Protein AF-A0A955ZLK9-F1 (afdb_monomer)

Mean predicted aligned error: 8.84 Å

Radius of gyration: 29.8 Å; Cα contacts (8 Å, |Δi|>4): 265; chains: 1; bounding box: 78×105×63 Å

Secondary structure (DSSP, 8-state):
-------PPP---------------------PPPPPP----PPPEEEEE-TT-EEEETTEEEE-PEEEE--TTSTT-EEETTTTEEE-HHHHHHHHHTTPEEEPTTTTSTT--SEEEPTTS-EEETTEEEPTT---EEE-HHHHHHHHHHHHHTTSSPPPPHHHHHHHHHHHHHHHHHHHHHHTT-GGGHHHHHHHHHHHHHHHHHHHHHHHHHHHHTS----GGG------

Nearest PDB structures (foldseek):
  4hwh-assembly1_A  TM=7.919E-01  e=2.558E+00  Arabidopsis thaliana
  8xn1-assembly1_B  TM=7.104E-01  e=4.645E+00  Homo sapiens

pLDDT: mean 88.51, std 14.96, range [42.78, 98.62]

Structure (mmCIF, N/CA/C/O backbone):
data_AF-A0A955ZLK9-F1
#
_entry.id   AF-A0A955ZLK9-F1
#
loop_
_atom_site.group_PDB
_atom_site.id
_atom_site.type_symbol
_atom_site.label_atom_id
_atom_site.label_alt_id
_atom_site.label_comp_id
_atom_site.label_asym_id
_atom_site.label_entity_id
_atom_site.label_seq_id
_atom_site.pdbx_PDB_ins_code
_atom_site.Cartn_x
_atom_site.Cartn_y
_atom_site.Cartn_z
_atom_site.occupancy
_atom_site.B_iso_or_equiv
_atom_site.auth_seq_id
_atom_site.auth_comp_id
_atom_site.auth_asym_id
_atom_site.auth_atom_id
_atom_site.pdbx_PDB_model_num
ATOM 1 N N . MET A 1 1 ? 59.708 21.163 -0.685 1.00 53.38 1 MET A N 1
ATOM 2 C CA . MET A 1 1 ? 59.365 21.233 -2.122 1.00 53.38 1 MET A CA 1
ATOM 3 C C . MET A 1 1 ? 58.430 22.415 -2.313 1.00 53.38 1 MET A C 1
ATOM 5 O O . MET A 1 1 ? 57.316 22.360 -1.819 1.00 53.38 1 MET A O 1
ATOM 9 N N . ALA A 1 2 ? 58.919 23.510 -2.897 1.00 44.31 2 ALA A N 1
ATOM 10 C CA . ALA A 1 2 ? 58.160 24.748 -3.065 1.00 44.31 2 ALA A CA 1
ATOM 11 C C . ALA A 1 2 ? 57.490 24.767 -4.447 1.00 44.31 2 ALA A C 1
ATOM 13 O O . ALA A 1 2 ? 58.172 24.724 -5.470 1.00 44.31 2 ALA A O 1
ATOM 14 N N . THR A 1 3 ? 56.160 24.803 -4.475 1.00 58.28 3 THR A N 1
ATOM 15 C CA . THR A 1 3 ? 55.347 24.961 -5.685 1.00 58.28 3 THR A CA 1
ATOM 16 C C . THR A 1 3 ? 55.326 26.429 -6.107 1.00 58.28 3 THR A C 1
ATOM 18 O O . THR A 1 3 ? 54.789 27.277 -5.397 1.00 58.28 3 THR A O 1
ATOM 21 N N . ARG A 1 4 ? 55.930 26.725 -7.264 1.00 56.06 4 ARG A N 1
ATOM 22 C CA . ARG A 1 4 ? 55.805 28.003 -7.980 1.00 56.06 4 ARG A CA 1
ATOM 23 C C . ARG A 1 4 ? 54.379 28.129 -8.521 1.00 56.06 4 ARG A C 1
ATOM 25 O O . ARG A 1 4 ? 53.929 27.246 -9.244 1.00 56.06 4 ARG A O 1
ATOM 32 N N . VAL A 1 5 ? 53.696 29.213 -8.169 1.00 62.75 5 VAL A N 1
ATOM 33 C CA . VAL A 1 5 ? 52.407 29.610 -8.748 1.00 62.75 5 VAL A CA 1
ATOM 34 C C . VAL A 1 5 ? 52.716 30.558 -9.905 1.00 62.75 5 VAL A C 1
ATOM 36 O O . VAL A 1 5 ? 53.346 31.591 -9.691 1.00 62.75 5 VAL A O 1
ATOM 39 N N . ASP A 1 6 ? 52.351 30.165 -11.126 1.00 63.81 6 ASP A N 1
ATOM 40 C CA . ASP A 1 6 ? 52.516 30.980 -12.333 1.00 63.81 6 ASP A CA 1
ATOM 41 C C . ASP A 1 6 ? 51.380 32.006 -12.413 1.00 63.81 6 ASP A C 1
ATOM 43 O O . ASP A 1 6 ? 50.223 31.675 -12.677 1.00 63.81 6 ASP A O 1
ATOM 47 N N . ASP A 1 7 ? 51.729 33.261 -12.155 1.00 68.12 7 ASP A N 1
ATOM 48 C CA . ASP A 1 7 ? 50.814 34.395 -12.044 1.00 68.12 7 ASP A CA 1
ATOM 49 C C . ASP A 1 7 ? 50.697 35.099 -13.409 1.00 68.12 7 ASP A C 1
ATOM 51 O O . ASP A 1 7 ? 51.223 36.189 -13.640 1.00 68.12 7 ASP A O 1
ATOM 55 N N . THR A 1 8 ? 50.084 34.417 -14.385 1.00 69.38 8 THR A N 1
ATOM 56 C CA . THR A 1 8 ? 49.866 34.997 -15.721 1.00 69.38 8 THR A CA 1
ATOM 57 C C . THR A 1 8 ? 48.499 35.687 -15.782 1.00 69.38 8 THR A C 1
ATOM 59 O O . THR A 1 8 ? 47.474 35.005 -15.692 1.00 69.38 8 THR A O 1
ATOM 62 N N . PRO A 1 9 ? 48.433 37.016 -15.990 1.00 65.38 9 PRO A N 1
ATOM 63 C CA . PRO A 1 9 ? 47.163 37.727 -16.048 1.00 65.38 9 PRO A CA 1
ATOM 64 C C . PRO A 1 9 ? 46.345 37.321 -17.290 1.00 65.38 9 PRO A C 1
ATOM 66 O O . PRO A 1 9 ? 46.898 37.172 -18.388 1.00 65.38 9 PRO A O 1
ATOM 69 N N . PRO A 1 10 ? 45.016 37.156 -17.157 1.00 67.12 10 PRO A N 1
ATOM 70 C CA . PRO A 1 10 ? 44.163 36.717 -18.253 1.00 67.12 10 PRO A CA 1
ATOM 71 C C . PRO A 1 10 ? 44.092 37.780 -19.357 1.00 67.12 10 PRO A C 1
ATOM 73 O O . PRO A 1 10 ? 43.721 38.933 -19.131 1.00 67.12 10 PRO A O 1
ATOM 76 N N . LYS A 1 11 ? 44.419 37.380 -20.592 1.00 65.06 11 LYS A N 1
ATOM 77 C CA . LYS A 1 11 ? 44.278 38.223 -21.788 1.00 65.06 11 LYS A CA 1
ATOM 78 C C . LYS A 1 11 ? 42.799 38.535 -22.041 1.00 65.06 11 LYS A C 1
ATOM 80 O O . LYS A 1 11 ? 42.047 37.670 -22.486 1.00 65.06 11 LYS A O 1
ATOM 85 N N . GLN A 1 12 ? 42.394 39.787 -21.822 1.00 64.81 12 GLN A N 1
ATOM 86 C CA . GLN A 1 12 ? 41.090 40.298 -22.249 1.00 64.81 12 GLN A CA 1
ATOM 87 C C . GLN A 1 12 ? 40.962 40.228 -23.779 1.00 64.81 12 GLN A C 1
ATOM 89 O O . GLN A 1 12 ? 41.612 40.970 -24.520 1.00 64.81 12 GLN A O 1
ATOM 94 N N . ARG A 1 13 ? 40.099 39.329 -24.262 1.00 63.03 13 ARG A N 1
ATOM 95 C CA . ARG A 1 13 ? 39.657 39.298 -25.660 1.00 63.03 13 ARG A CA 1
ATOM 96 C C . ARG A 1 13 ? 38.772 40.517 -25.923 1.00 63.03 13 ARG A C 1
ATOM 98 O O . ARG A 1 13 ? 37.696 40.635 -25.349 1.00 63.03 13 ARG A O 1
ATOM 105 N N . ARG A 1 14 ? 39.214 41.407 -26.813 1.00 56.06 14 ARG A N 1
ATOM 106 C CA . ARG A 1 14 ? 38.379 42.489 -27.350 1.00 56.06 14 ARG A CA 1
ATOM 107 C C . ARG A 1 14 ? 37.298 41.880 -28.244 1.00 56.06 14 ARG A C 1
ATOM 109 O O . ARG A 1 14 ? 37.624 41.309 -29.284 1.00 56.06 14 ARG A O 1
ATOM 116 N N . SER A 1 15 ? 36.032 42.003 -27.852 1.00 51.66 15 SER A N 1
ATOM 117 C CA . SER A 1 15 ? 34.890 41.681 -28.708 1.00 51.66 15 SER A CA 1
ATOM 118 C C . SER A 1 15 ? 34.792 42.721 -29.828 1.00 51.66 15 SER A C 1
ATOM 120 O O . SER A 1 15 ? 34.298 43.828 -29.636 1.00 51.66 15 SER A O 1
ATOM 122 N N . ARG A 1 16 ? 35.312 42.371 -31.008 1.00 51.81 16 ARG A N 1
ATOM 123 C CA . ARG A 1 16 ? 34.950 43.010 -32.277 1.00 51.81 16 ARG A CA 1
ATOM 124 C C . ARG A 1 16 ? 33.742 42.263 -32.826 1.00 51.81 16 ARG A C 1
ATOM 126 O O . ARG A 1 16 ? 33.874 41.114 -33.229 1.00 51.81 16 ARG A O 1
ATOM 133 N N . GLY A 1 17 ? 32.593 42.915 -32.819 1.00 42.78 17 GLY A N 1
ATOM 134 C CA . GLY A 1 17 ? 31.368 42.400 -33.415 1.00 42.78 17 GLY A CA 1
ATOM 135 C C . GLY A 1 17 ? 30.270 43.419 -33.200 1.00 42.78 17 GLY A C 1
ATOM 136 O O . GLY A 1 17 ? 29.609 43.390 -32.168 1.00 42.78 17 GLY A O 1
ATOM 137 N N . GLY A 1 18 ? 30.158 44.370 -34.129 1.00 43.66 18 GLY A N 1
ATOM 138 C CA . GLY A 1 18 ? 28.950 45.173 -34.255 1.00 43.66 18 GLY A CA 1
ATOM 139 C C . GLY A 1 18 ? 27.802 44.225 -34.573 1.00 43.66 18 GLY A C 1
ATOM 140 O O . GLY A 1 18 ? 27.930 43.381 -35.456 1.00 43.66 18 GLY A O 1
ATOM 141 N N . ALA A 1 19 ? 26.737 44.305 -33.784 1.00 43.16 19 ALA A N 1
ATOM 142 C CA . ALA A 1 19 ? 25.498 43.627 -34.099 1.00 43.16 19 ALA A CA 1
ATOM 143 C C . ALA A 1 19 ? 24.839 44.417 -35.232 1.00 43.16 19 ALA A C 1
ATOM 145 O O . ALA A 1 19 ? 24.284 45.489 -34.989 1.00 43.16 19 ALA A O 1
ATOM 146 N N . ASP A 1 20 ? 24.945 43.912 -36.459 1.00 45.41 20 ASP A N 1
ATOM 147 C CA . ASP A 1 20 ? 23.992 44.263 -37.504 1.00 45.41 20 ASP A CA 1
ATOM 148 C C . ASP A 1 20 ? 22.624 43.789 -37.005 1.00 45.41 20 ASP A C 1
ATOM 150 O O . ASP A 1 20 ? 22.370 42.593 -36.852 1.00 45.41 20 ASP A O 1
ATOM 154 N N . ALA A 1 21 ? 21.783 44.743 -36.613 1.00 44.22 21 ALA A N 1
ATOM 155 C CA . ALA A 1 21 ? 20.421 44.470 -36.198 1.00 44.22 21 ALA A CA 1
ATOM 156 C C . ALA A 1 21 ? 19.594 44.207 -37.459 1.00 44.22 21 ALA A C 1
ATOM 158 O O . ALA A 1 21 ? 19.128 45.141 -38.107 1.00 44.22 21 ALA A O 1
ATOM 159 N N . GLU A 1 22 ? 19.441 42.936 -37.827 1.00 49.19 22 GLU A N 1
ATOM 160 C CA . GLU A 1 22 ? 18.389 42.533 -38.757 1.00 49.19 22 GLU A CA 1
ATOM 161 C C . GLU A 1 22 ? 17.027 42.745 -38.081 1.00 49.19 22 GLU A C 1
ATOM 163 O O . GLU A 1 22 ? 16.783 42.270 -36.968 1.00 49.19 22 GLU A O 1
ATOM 168 N N . GLU A 1 23 ? 16.134 43.472 -38.756 1.00 43.09 23 GLU A N 1
ATOM 169 C CA . GLU A 1 23 ? 14.727 43.606 -38.377 1.00 43.09 23 GLU A CA 1
ATOM 170 C C . GLU A 1 23 ? 14.020 42.250 -38.543 1.00 43.09 23 GLU A C 1
ATOM 172 O O . GLU A 1 23 ? 13.375 41.964 -39.550 1.00 43.09 23 GLU A O 1
ATOM 177 N N . ALA A 1 24 ? 14.158 41.377 -37.545 1.00 48.28 24 ALA A N 1
ATOM 178 C CA . ALA A 1 24 ? 13.390 40.144 -37.461 1.00 48.28 24 ALA A CA 1
ATOM 179 C C . ALA A 1 24 ? 12.004 40.444 -36.873 1.00 48.28 24 ALA A C 1
ATOM 181 O O . ALA A 1 24 ? 11.871 40.915 -35.741 1.00 48.28 24 ALA A O 1
ATOM 182 N N . THR A 1 25 ? 10.953 40.144 -37.638 1.00 50.94 25 THR A N 1
ATOM 183 C CA . THR A 1 25 ? 9.578 40.177 -37.126 1.00 50.94 25 THR A CA 1
ATOM 184 C C . THR A 1 25 ? 9.427 39.025 -36.125 1.00 50.94 25 THR A C 1
ATOM 186 O O . THR A 1 25 ? 9.701 37.885 -36.502 1.00 50.94 25 THR A O 1
ATOM 189 N N . PRO A 1 26 ? 9.042 39.261 -34.856 1.00 56.53 26 PRO A N 1
ATOM 190 C CA . PRO A 1 26 ? 8.913 38.180 -33.888 1.00 56.53 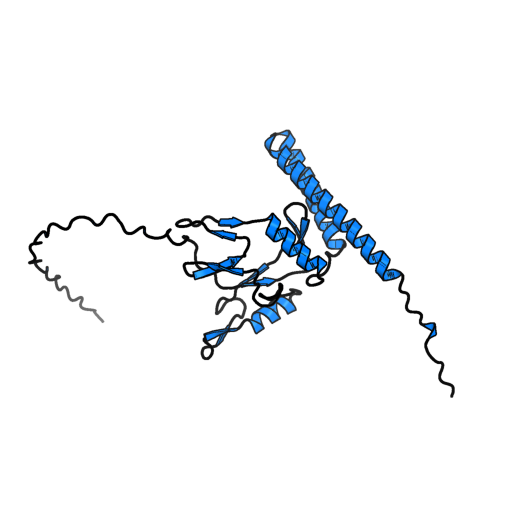26 PRO A CA 1
ATOM 191 C C . PRO A 1 26 ? 7.810 37.223 -34.345 1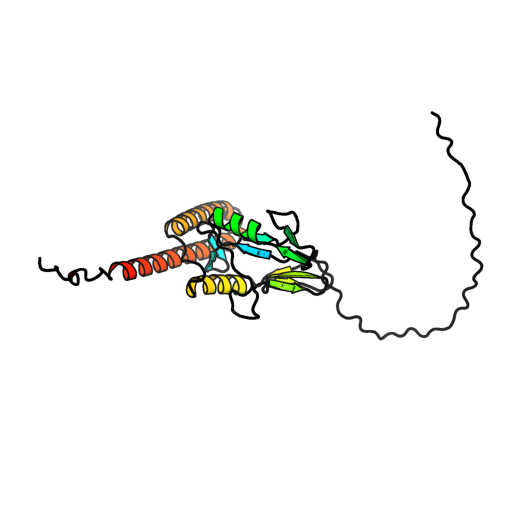.00 56.53 26 PRO A C 1
ATOM 193 O O . PRO A 1 26 ? 6.632 37.583 -34.363 1.00 56.53 26 PRO A O 1
ATOM 196 N N . GLU A 1 27 ? 8.186 35.996 -34.705 1.00 57.38 27 GLU A N 1
ATOM 197 C CA . GLU A 1 27 ? 7.241 34.906 -34.941 1.00 57.38 27 GLU A CA 1
ATOM 198 C C . GLU A 1 27 ? 6.572 34.524 -33.610 1.00 57.38 27 GLU A C 1
ATOM 200 O O . GLU A 1 27 ? 6.986 33.621 -32.882 1.00 57.38 27 GLU A O 1
ATOM 205 N N . LEU A 1 28 ? 5.516 35.254 -33.259 1.00 59.72 28 LEU A N 1
ATOM 206 C CA . LEU A 1 28 ? 4.572 34.869 -32.219 1.00 59.72 28 LEU A CA 1
ATOM 207 C C . LEU A 1 28 ? 3.756 33.683 -32.740 1.00 59.72 28 LEU A C 1
ATOM 209 O O . LEU A 1 28 ? 2.719 33.885 -33.366 1.00 59.72 28 LEU A O 1
ATOM 213 N N . GLY A 1 29 ? 4.197 32.440 -32.522 1.00 50.91 29 GLY A N 1
ATOM 214 C CA . GLY A 1 29 ? 3.352 31.337 -32.994 1.00 50.91 29 GLY A CA 1
ATOM 215 C C . GLY A 1 29 ? 3.791 29.893 -32.830 1.00 50.91 29 GLY A C 1
ATOM 216 O O . GLY A 1 29 ? 3.121 29.022 -33.371 1.00 50.91 29 GLY A O 1
ATOM 217 N N . GLY A 1 30 ? 4.850 29.578 -32.087 1.00 55.72 30 GLY A N 1
ATOM 218 C CA . GLY A 1 30 ? 5.063 28.199 -31.647 1.00 55.72 30 GLY A CA 1
ATOM 219 C C . GLY A 1 30 ? 4.324 27.972 -30.335 1.00 55.72 30 GLY A C 1
ATOM 220 O O . GLY A 1 30 ? 4.821 28.407 -29.298 1.00 55.72 30 GLY A O 1
ATOM 221 N N . VAL A 1 31 ? 3.162 27.305 -30.332 1.00 64.62 31 VAL A N 1
ATOM 222 C CA . VAL A 1 31 ? 2.549 26.858 -29.067 1.00 64.62 31 VAL A CA 1
ATOM 223 C C . VAL A 1 31 ? 3.447 25.762 -28.501 1.00 64.62 31 VAL A C 1
ATOM 225 O O . VAL A 1 31 ? 3.290 24.580 -28.809 1.00 64.62 31 VAL A O 1
ATOM 228 N N . ALA A 1 32 ? 4.456 26.165 -27.728 1.00 74.31 32 ALA A N 1
ATOM 229 C CA . ALA A 1 32 ? 5.297 25.244 -26.991 1.00 74.31 32 ALA A CA 1
ATOM 230 C C . ALA A 1 32 ? 4.368 24.357 -26.157 1.00 74.31 32 ALA A C 1
ATOM 232 O O . ALA A 1 32 ? 3.559 24.853 -25.370 1.00 74.31 32 ALA A O 1
ATOM 233 N N . GLY A 1 33 ? 4.435 23.041 -26.383 1.00 82.19 33 GLY A N 1
ATOM 234 C CA . GLY A 1 33 ? 3.623 22.092 -25.631 1.00 82.19 33 GLY A CA 1
ATOM 235 C C . GLY A 1 33 ? 3.820 22.282 -24.120 1.00 82.19 33 GLY A C 1
ATOM 236 O O . GLY A 1 33 ? 4.859 22.794 -23.696 1.00 82.19 33 GLY A O 1
ATOM 237 N N . PRO A 1 34 ? 2.851 21.855 -23.293 1.00 85.12 34 PRO A N 1
ATOM 238 C CA . PRO A 1 34 ? 2.920 22.045 -21.851 1.00 85.12 34 PRO A CA 1
ATOM 239 C C . PRO A 1 34 ? 4.259 21.530 -21.287 1.00 85.12 34 PRO A C 1
ATOM 241 O O . PRO A 1 34 ? 4.731 20.462 -21.711 1.00 85.12 34 PRO A O 1
ATOM 244 N N . PRO A 1 35 ? 4.887 22.274 -20.354 1.00 87.75 35 PRO A N 1
ATOM 245 C CA . PRO A 1 35 ? 6.197 21.928 -19.816 1.00 87.75 35 PRO A CA 1
ATOM 246 C C . PRO A 1 35 ? 6.157 20.566 -19.121 1.00 87.75 35 PRO A C 1
ATOM 248 O O . PRO A 1 35 ? 5.141 20.168 -18.551 1.00 87.75 35 PRO A O 1
ATOM 251 N N . ALA A 1 36 ? 7.274 19.840 -19.132 1.00 88.56 36 ALA A N 1
ATOM 252 C CA . ALA A 1 36 ? 7.355 18.578 -18.402 1.00 88.56 36 ALA A CA 1
ATOM 253 C C . ALA A 1 36 ? 7.091 18.798 -16.891 1.00 88.56 36 ALA A C 1
ATOM 255 O O . ALA A 1 36 ? 7.436 19.859 -16.357 1.00 88.56 36 ALA A O 1
ATOM 256 N N . PRO A 1 37 ? 6.474 17.833 -16.183 1.00 92.38 37 PRO A N 1
ATOM 257 C CA . PRO A 1 37 ? 6.368 17.878 -14.726 1.00 92.38 37 PRO A CA 1
ATOM 258 C C . PRO A 1 37 ? 7.748 18.020 -14.068 1.00 92.38 37 PRO A C 1
ATOM 260 O O . PRO A 1 37 ? 8.718 17.408 -14.513 1.00 92.38 37 PRO A O 1
ATOM 263 N N . LYS A 1 38 ? 7.843 18.789 -12.977 1.00 92.12 38 LYS A N 1
ATOM 264 C CA . LYS A 1 38 ? 9.087 18.989 -12.204 1.00 92.12 38 LYS A CA 1
ATOM 265 C C . LYS A 1 38 ? 9.272 17.893 -11.154 1.00 92.12 38 LYS A C 1
ATOM 267 O O . LYS A 1 38 ? 9.535 18.167 -9.984 1.00 92.12 38 LYS A O 1
ATOM 272 N N . VAL A 1 39 ? 9.065 16.647 -11.555 1.00 90.38 39 VAL A N 1
ATOM 273 C CA . VAL A 1 39 ? 9.169 15.490 -10.667 1.00 90.38 39 VAL A CA 1
ATOM 274 C C . VAL A 1 39 ? 10.496 14.790 -10.921 1.00 90.38 39 VAL A C 1
ATOM 276 O O . VAL A 1 39 ? 10.842 14.523 -12.069 1.00 90.38 39 VAL A O 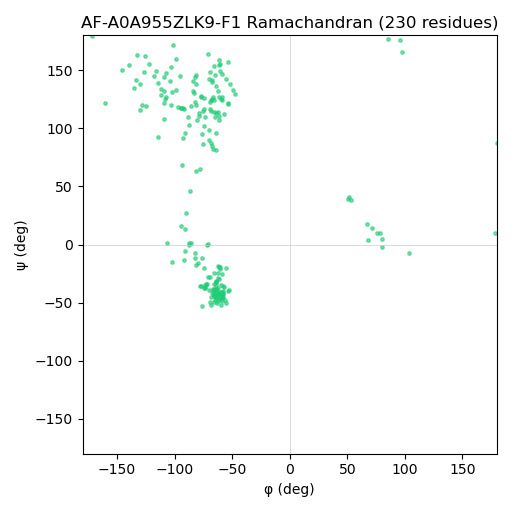1
ATOM 279 N N . THR A 1 40 ? 11.238 14.487 -9.854 1.00 92.75 40 THR A N 1
ATOM 280 C CA . THR A 1 40 ? 12.470 13.697 -9.951 1.00 92.75 40 THR A CA 1
ATOM 281 C C . THR A 1 40 ? 12.147 12.331 -10.559 1.00 92.75 40 THR A C 1
ATOM 283 O O . THR A 1 40 ? 11.294 11.630 -10.011 1.00 92.75 40 THR A O 1
ATOM 286 N N . PRO A 1 41 ? 12.807 11.925 -11.658 1.00 91.75 41 PRO A N 1
ATOM 287 C CA . PRO A 1 41 ? 12.581 10.619 -12.261 1.00 91.75 41 PRO A CA 1
ATOM 288 C C . PRO A 1 41 ? 12.835 9.484 -11.259 1.00 91.75 41 PRO A C 1
ATOM 290 O O . PRO A 1 41 ? 13.970 9.249 -10.845 1.00 91.75 41 PRO A O 1
ATOM 293 N N . GLU A 1 42 ? 11.778 8.772 -10.871 1.00 94.81 42 GLU A N 1
ATOM 294 C CA . GLU A 1 42 ? 11.883 7.600 -9.998 1.00 94.81 42 GLU A CA 1
ATOM 295 C C . GLU A 1 42 ? 12.212 6.337 -10.821 1.00 94.81 42 GLU A C 1
ATOM 297 O O . GLU A 1 42 ? 11.682 6.170 -11.927 1.00 94.81 42 GLU A O 1
ATOM 302 N N . PRO A 1 43 ? 13.074 5.427 -10.324 1.00 95.38 43 PRO A N 1
ATOM 303 C CA . PRO A 1 43 ? 13.296 4.131 -10.962 1.00 95.38 43 PRO A CA 1
ATOM 304 C C . PRO A 1 43 ? 11.999 3.307 -10.990 1.00 95.38 43 PRO A C 1
ATOM 306 O O . PRO A 1 43 ? 11.106 3.548 -10.173 1.00 95.38 43 PRO A O 1
ATOM 309 N N . PRO A 1 44 ? 11.879 2.304 -11.878 1.00 96.19 44 PRO A N 1
ATOM 310 C CA . PRO A 1 44 ? 10.762 1.371 -11.795 1.00 96.19 44 PRO A CA 1
ATOM 311 C C . PRO A 1 44 ? 10.802 0.631 -10.453 1.00 96.19 44 PRO A C 1
ATOM 313 O O . PRO A 1 44 ? 11.858 0.502 -9.834 1.00 96.19 44 PRO A O 1
ATOM 316 N N . TYR A 1 45 ? 9.655 0.155 -9.979 1.00 97.44 45 TYR A N 1
ATOM 317 C CA . TYR A 1 45 ? 9.561 -0.525 -8.689 1.00 97.44 45 TYR A CA 1
ATOM 318 C C . TYR A 1 45 ? 8.517 -1.637 -8.717 1.00 97.44 45 TYR A C 1
ATOM 320 O O . TYR A 1 45 ? 7.525 -1.551 -9.445 1.00 97.44 45 TYR A O 1
ATOM 328 N N . LEU A 1 46 ? 8.736 -2.674 -7.912 1.00 98.06 46 LEU A N 1
ATOM 329 C CA . LEU A 1 46 ? 7.745 -3.711 -7.642 1.00 98.06 46 LEU A CA 1
ATOM 330 C C . LEU A 1 46 ? 6.986 -3.379 -6.356 1.00 98.06 46 LEU A C 1
ATOM 332 O O . LEU A 1 46 ? 7.567 -2.807 -5.434 1.00 98.06 46 LEU A O 1
ATOM 336 N N . PHE A 1 47 ? 5.697 -3.699 -6.289 1.00 98.50 47 PHE A N 1
ATOM 337 C CA . PHE A 1 47 ? 4.992 -3.657 -5.013 1.00 98.50 47 PHE A CA 1
ATOM 338 C C . PHE A 1 47 ? 5.247 -4.947 -4.240 1.00 98.50 47 PHE A C 1
ATOM 340 O O . PHE A 1 47 ? 5.345 -6.020 -4.831 1.00 98.50 47 PHE A O 1
ATOM 347 N N . VAL A 1 48 ? 5.353 -4.834 -2.921 1.00 98.62 48 VAL A N 1
ATOM 348 C CA . VAL A 1 48 ? 5.537 -5.972 -2.020 1.00 98.62 48 VAL A CA 1
ATOM 349 C C . VAL A 1 48 ? 4.441 -5.941 -0.966 1.00 98.62 48 VAL A C 1
ATOM 351 O O . VAL A 1 48 ? 4.332 -4.973 -0.204 1.00 98.62 48 VAL A O 1
ATOM 354 N N . TYR A 1 49 ? 3.641 -7.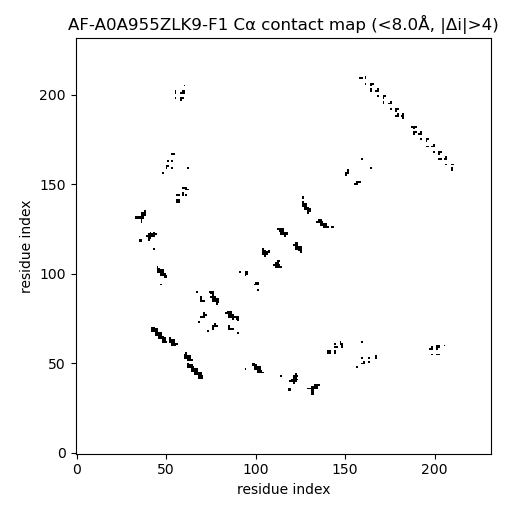000 -0.956 1.00 98.56 49 TYR A N 1
ATOM 355 C CA . TYR A 1 49 ? 2.640 -7.310 0.056 1.00 98.56 49 TYR A CA 1
ATOM 356 C C . TYR A 1 49 ? 3.299 -7.975 1.268 1.00 98.56 49 TYR A C 1
ATOM 358 O O . TYR A 1 49 ? 4.257 -8.728 1.105 1.00 98.56 49 TYR A O 1
ATOM 366 N N . HIS A 1 50 ? 2.784 -7.709 2.466 1.00 98.50 50 HIS A N 1
ATOM 367 C CA . HIS A 1 50 ? 3.180 -8.396 3.692 1.00 98.50 50 HIS A CA 1
ATOM 368 C C . HIS A 1 50 ? 1.917 -8.746 4.491 1.00 98.50 50 HIS A C 1
ATOM 370 O O . HIS A 1 50 ? 1.071 -7.859 4.641 1.00 98.50 50 HIS A O 1
ATOM 376 N N . PRO A 1 51 ? 1.791 -9.976 5.022 1.00 97.94 51 PRO A N 1
ATOM 377 C CA . PRO A 1 51 ? 0.566 -10.441 5.676 1.00 97.94 51 PRO A CA 1
ATOM 378 C C . PRO A 1 51 ? 0.180 -9.634 6.917 1.00 97.94 51 PRO A C 1
ATOM 380 O O . PRO A 1 51 ? -0.998 -9.460 7.189 1.00 97.94 51 PRO A O 1
ATOM 383 N N . GLU A 1 52 ? 1.158 -9.062 7.615 1.00 98.06 52 GLU A N 1
ATOM 384 C CA . GLU A 1 52 ? 0.929 -8.248 8.820 1.00 98.06 52 GLU A CA 1
ATOM 385 C C . GLU A 1 52 ? 0.669 -6.755 8.530 1.00 98.06 52 GLU A C 1
ATOM 387 O O . GLU A 1 52 ? 0.562 -5.954 9.452 1.00 98.06 52 GLU A O 1
ATOM 392 N N . ARG A 1 53 ? 0.636 -6.317 7.260 1.00 98.25 53 ARG A N 1
ATOM 393 C CA . ARG A 1 53 ? 0.542 -4.882 6.920 1.00 98.25 53 ARG A CA 1
ATOM 394 C C . ARG A 1 53 ? -0.768 -4.546 6.228 1.00 98.25 53 ARG A C 1
ATOM 396 O O . ARG A 1 53 ? -0.849 -4.551 5.000 1.00 98.25 53 ARG A O 1
ATOM 403 N N . TRP A 1 54 ? -1.742 -4.144 7.033 1.00 98.62 54 TRP A N 1
ATOM 404 C CA . TRP A 1 54 ? -3.084 -3.765 6.600 1.00 98.62 54 TRP A CA 1
ATOM 405 C C . TRP A 1 54 ? -3.467 -2.370 7.093 1.00 98.62 54 TRP A C 1
ATOM 407 O O . TRP A 1 54 ? -2.820 -1.795 7.968 1.00 98.62 54 TRP A O 1
ATOM 417 N N . GLY A 1 55 ? -4.485 -1.787 6.471 1.00 98.44 55 GLY A N 1
ATOM 418 C CA . GLY A 1 55 ? -5.053 -0.509 6.875 1.00 98.44 55 GLY A CA 1
ATOM 419 C C . GLY A 1 55 ? -6.328 -0.198 6.103 1.00 98.44 55 GLY A C 1
ATOM 420 O O . GLY A 1 55 ? -6.744 -0.964 5.237 1.00 98.44 55 GLY A O 1
ATOM 421 N N . VAL A 1 56 ? -6.935 0.948 6.406 1.00 98.50 56 VAL A N 1
ATOM 422 C CA . VAL A 1 56 ? -8.173 1.391 5.754 1.00 98.50 56 VAL A CA 1
ATOM 423 C C . VAL A 1 56 ? -7.880 2.546 4.799 1.00 98.50 56 VAL A C 1
ATOM 425 O O . VAL A 1 56 ? -7.272 3.549 5.185 1.00 98.50 56 VAL A O 1
ATOM 428 N N . ILE A 1 57 ? -8.302 2.412 3.541 1.00 98.25 57 ILE A N 1
ATOM 429 C CA . ILE A 1 57 ? -8.204 3.460 2.517 1.00 98.25 57 ILE A CA 1
ATOM 430 C C . ILE A 1 57 ? -9.581 3.635 1.883 1.00 98.25 57 ILE A C 1
ATOM 432 O O . ILE A 1 57 ? -10.116 2.696 1.305 1.00 98.25 57 ILE A O 1
ATOM 436 N N . GLU A 1 58 ? -10.139 4.845 1.981 1.00 97.25 58 GLU A N 1
ATOM 437 C CA . GLU A 1 58 ? -11.469 5.186 1.441 1.00 97.25 58 GLU A CA 1
ATOM 438 C C . GLU A 1 58 ? -12.577 4.210 1.887 1.00 97.25 58 GLU A C 1
ATOM 440 O O . GLU A 1 58 ? -13.432 3.827 1.095 1.00 97.25 58 GLU A O 1
ATOM 445 N N . GLY A 1 59 ? -12.549 3.791 3.160 1.00 97.00 59 GLY A N 1
ATOM 446 C CA . GLY A 1 59 ? -13.538 2.869 3.731 1.00 97.00 59 GLY A CA 1
ATOM 447 C C . GLY A 1 59 ? -13.369 1.403 3.324 1.00 97.00 59 GLY A C 1
ATOM 448 O O . GLY A 1 59 ? -14.247 0.602 3.611 1.00 97.00 59 GLY A O 1
ATOM 449 N N . LEU A 1 60 ? -12.266 1.036 2.666 1.00 98.44 60 LEU A N 1
ATOM 450 C CA . LEU A 1 60 ? -11.942 -0.351 2.332 1.00 98.44 60 LEU A CA 1
ATOM 451 C C . LEU A 1 60 ? -10.734 -0.828 3.135 1.00 98.44 60 LEU A C 1
ATOM 453 O O . LEU A 1 60 ? -9.709 -0.139 3.187 1.00 98.44 60 LEU A O 1
ATOM 457 N N . VAL A 1 61 ? -10.834 -2.028 3.706 1.00 98.56 61 VAL A N 1
ATOM 458 C CA . VAL A 1 61 ? -9.703 -2.723 4.327 1.00 98.56 61 VAL A CA 1
ATOM 459 C C . VAL A 1 61 ? -8.812 -3.287 3.226 1.00 98.56 61 VAL A C 1
ATOM 461 O O . VAL A 1 61 ? -9.223 -4.128 2.426 1.00 98.56 61 VAL A O 1
ATOM 464 N N . VAL A 1 62 ? -7.586 -2.778 3.140 1.00 98.62 62 VAL A N 1
ATOM 465 C CA . VAL A 1 62 ? -6.653 -3.094 2.056 1.00 98.62 62 VAL A CA 1
ATOM 466 C C . VAL A 1 62 ? -5.223 -3.263 2.578 1.00 98.62 62 VAL A C 1
ATOM 468 O O . VAL A 1 62 ? -4.846 -2.675 3.596 1.00 98.62 62 VAL A O 1
ATOM 471 N N . PRO A 1 63 ? -4.376 -4.030 1.874 1.00 98.50 63 PRO A N 1
ATOM 472 C CA . PRO A 1 63 ? -2.983 -4.184 2.257 1.00 98.50 63 PRO A CA 1
ATOM 473 C C . PRO A 1 63 ? -2.167 -2.909 2.027 1.00 98.50 63 PRO A C 1
ATOM 475 O O . PRO A 1 63 ? -2.287 -2.226 1.005 1.00 98.50 63 PRO A O 1
ATOM 478 N N . ILE A 1 64 ? -1.234 -2.631 2.939 1.00 98.44 64 ILE A N 1
ATOM 479 C CA . ILE A 1 64 ? -0.296 -1.510 2.832 1.00 98.44 64 ILE A CA 1
ATOM 480 C C . ILE A 1 64 ? 0.992 -1.979 2.151 1.00 98.44 64 ILE A C 1
ATOM 482 O O . ILE A 1 64 ? 1.956 -2.425 2.782 1.00 98.44 64 ILE A O 1
ATOM 486 N N . LEU A 1 65 ? 1.018 -1.840 0.826 1.00 98.44 65 LEU A N 1
ATOM 487 C CA . LEU A 1 65 ? 2.141 -2.270 -0.006 1.00 98.44 65 LEU A CA 1
ATOM 488 C C . LEU A 1 65 ? 3.402 -1.427 0.240 1.00 98.44 65 LEU A C 1
ATOM 490 O O . LEU A 1 65 ? 3.348 -0.205 0.393 1.00 98.44 65 LEU A O 1
ATOM 494 N N . SER A 1 66 ? 4.566 -2.076 0.234 1.00 98.19 66 SER A N 1
ATOM 495 C CA . SER A 1 66 ? 5.866 -1.393 0.161 1.00 98.19 66 SER A CA 1
ATOM 496 C C . SER A 1 66 ? 6.410 -1.397 -1.272 1.00 98.19 66 SER A C 1
ATOM 498 O O . SER A 1 66 ? 5.974 -2.186 -2.108 1.00 98.19 66 SER A O 1
ATOM 500 N N . LYS A 1 67 ? 7.342 -0.487 -1.586 1.00 97.88 67 LYS A N 1
ATOM 501 C CA . LYS A 1 67 ? 7.964 -0.385 -2.916 1.00 97.88 67 LYS A CA 1
ATOM 502 C C . LYS A 1 67 ? 9.367 -0.992 -2.894 1.00 97.88 67 LYS A C 1
ATOM 504 O O . LYS A 1 67 ? 10.249 -0.484 -2.205 1.00 97.88 67 LYS A O 1
ATOM 509 N N . LEU A 1 68 ? 9.600 -2.011 -3.713 1.00 97.69 68 LEU A N 1
ATOM 510 C CA . LEU A 1 68 ? 10.925 -2.541 -4.022 1.00 97.69 68 LEU A CA 1
ATOM 511 C C . LEU A 1 68 ? 11.477 -1.825 -5.260 1.00 97.69 68 LEU A C 1
ATOM 513 O O . LEU A 1 68 ? 11.142 -2.161 -6.395 1.00 97.69 68 LEU A O 1
ATOM 517 N N . VAL A 1 69 ? 12.285 -0.790 -5.038 1.00 97.25 69 VAL A N 1
ATOM 518 C CA . VAL A 1 69 ? 12.800 0.084 -6.102 1.00 97.25 69 VAL A CA 1
ATOM 519 C C . VAL A 1 69 ? 13.936 -0.591 -6.875 1.00 97.25 69 VAL A C 1
ATOM 521 O O . VAL A 1 69 ? 14.939 -0.994 -6.294 1.00 97.25 69 VAL A O 1
ATOM 524 N N . ALA A 1 70 ? 13.823 -0.640 -8.200 1.00 95.38 70 ALA A N 1
ATOM 525 C CA . ALA A 1 70 ? 14.805 -1.210 -9.118 1.00 95.38 70 ALA A CA 1
ATOM 526 C C . ALA A 1 70 ? 15.954 -0.222 -9.403 1.00 95.38 70 ALA A C 1
ATOM 528 O O . ALA A 1 70 ? 16.136 0.258 -10.525 1.00 95.38 70 ALA A O 1
ATOM 529 N N . LYS A 1 71 ? 16.717 0.135 -8.364 1.00 95.12 71 LYS A N 1
ATOM 530 C CA . LYS A 1 71 ? 17.875 1.034 -8.462 1.00 95.12 71 LYS A CA 1
ATOM 531 C C . LYS A 1 71 ? 19.168 0.249 -8.256 1.00 95.12 71 LYS A C 1
ATOM 533 O O . LYS A 1 71 ? 19.353 -0.331 -7.193 1.00 95.12 71 LYS A O 1
ATOM 538 N N . LYS A 1 72 ? 20.075 0.286 -9.240 1.00 94.75 72 LYS A N 1
ATOM 539 C CA . LYS A 1 72 ? 21.397 -0.365 -9.166 1.00 94.75 72 LYS A CA 1
ATOM 540 C C . LYS A 1 72 ? 22.096 -0.042 -7.839 1.00 94.75 72 LYS A C 1
ATOM 542 O O . LYS A 1 72 ? 22.210 1.131 -7.477 1.00 94.75 72 LYS A O 1
ATOM 547 N N . GLY A 1 73 ? 22.575 -1.080 -7.154 1.00 93.25 73 GLY A N 1
ATOM 548 C CA . GLY A 1 73 ? 23.316 -0.970 -5.895 1.00 93.25 73 GLY A CA 1
ATOM 549 C C . GLY A 1 73 ? 22.445 -0.767 -4.650 1.00 93.25 73 GLY A C 1
ATOM 550 O O . GLY A 1 73 ? 22.985 -0.577 -3.566 1.00 93.25 73 GLY A O 1
ATOM 551 N N . VAL A 1 74 ? 21.115 -0.804 -4.774 1.00 94.06 74 VAL A N 1
ATOM 552 C CA . VAL A 1 74 ? 20.183 -0.715 -3.640 1.00 94.06 74 VAL A CA 1
ATOM 553 C C . VAL A 1 74 ? 19.531 -2.075 -3.420 1.00 94.06 74 VAL A C 1
ATOM 555 O O . VAL A 1 74 ? 19.049 -2.673 -4.372 1.00 94.06 74 VAL A O 1
ATOM 558 N N . ASN A 1 75 ? 19.490 -2.566 -2.176 1.00 91.31 75 ASN A N 1
ATOM 559 C CA . ASN A 1 75 ? 18.788 -3.803 -1.787 1.00 91.31 75 ASN A CA 1
ATOM 560 C C . ASN A 1 75 ? 19.123 -5.034 -2.655 1.00 91.31 75 ASN A C 1
ATOM 562 O O . ASN A 1 75 ? 18.237 -5.804 -3.010 1.00 91.31 75 ASN A O 1
ATOM 566 N N . GLY A 1 76 ? 20.390 -5.195 -3.050 1.00 89.88 76 GLY A N 1
ATOM 567 C CA . GLY A 1 76 ? 20.815 -6.324 -3.886 1.00 89.88 76 GLY A CA 1
ATOM 568 C C . GLY A 1 76 ? 20.339 -6.259 -5.342 1.00 89.88 76 GLY A C 1
ATOM 569 O O . GLY A 1 76 ? 20.404 -7.265 -6.040 1.00 89.88 76 GLY A O 1
ATOM 570 N N . VAL A 1 77 ? 19.857 -5.104 -5.810 1.00 94.31 77 VAL A N 1
ATOM 571 C CA . VAL A 1 77 ? 19.531 -4.884 -7.223 1.00 94.31 77 VAL A CA 1
ATOM 572 C C . VAL A 1 77 ? 20.820 -4.716 -8.024 1.00 94.31 77 VAL A C 1
ATOM 574 O O . VAL A 1 77 ? 21.568 -3.749 -7.827 1.00 94.31 77 VAL A O 1
ATOM 577 N N . ASP A 1 78 ? 21.045 -5.641 -8.953 1.00 93.88 78 ASP A N 1
ATOM 578 C CA . ASP A 1 78 ? 22.228 -5.674 -9.808 1.00 93.88 78 ASP A CA 1
ATOM 579 C C . ASP A 1 78 ? 21.926 -5.128 -11.216 1.00 93.88 78 ASP A C 1
ATOM 581 O O . ASP A 1 78 ? 20.786 -4.807 -11.574 1.00 93.88 78 ASP A O 1
ATOM 585 N N . TRP A 1 79 ? 22.969 -4.962 -12.019 1.00 94.06 79 TRP A N 1
ATOM 586 C CA . TRP A 1 79 ? 22.906 -4.456 -13.378 1.00 94.06 79 TRP A CA 1
ATOM 587 C C . TRP A 1 79 ? 23.672 -5.376 -14.317 1.00 94.06 79 TRP A C 1
ATOM 589 O O . TRP A 1 79 ? 24.897 -5.457 -14.246 1.00 94.06 79 TRP A O 1
ATOM 599 N N . ASP A 1 80 ? 22.961 -5.994 -15.255 1.00 93.00 80 ASP A N 1
ATOM 600 C CA . ASP A 1 80 ? 23.608 -6.751 -16.318 1.00 93.00 80 ASP A CA 1
ATOM 601 C C . ASP A 1 80 ? 24.133 -5.793 -17.394 1.00 93.00 80 ASP A C 1
ATOM 603 O O . ASP A 1 80 ? 23.369 -5.180 -18.148 1.00 93.00 80 ASP A O 1
ATOM 607 N N . GLU A 1 81 ? 25.458 -5.676 -17.483 1.00 92.94 81 GLU A N 1
ATOM 608 C CA . GLU A 1 81 ? 26.129 -4.843 -18.481 1.00 92.94 81 GLU A CA 1
ATOM 609 C C . GLU A 1 81 ? 25.839 -5.287 -19.919 1.00 92.94 81 GLU A C 1
ATOM 611 O O . GLU A 1 81 ? 25.789 -4.440 -20.815 1.00 92.94 81 GLU A O 1
ATOM 616 N N . ARG A 1 82 ? 25.596 -6.586 -20.148 1.00 92.81 82 ARG A N 1
ATOM 617 C CA . ARG A 1 82 ? 25.361 -7.135 -21.490 1.00 92.81 82 ARG A CA 1
ATOM 618 C C . ARG A 1 82 ? 23.960 -6.813 -21.985 1.00 92.81 82 ARG A C 1
ATOM 620 O O . ARG A 1 82 ? 23.810 -6.264 -23.075 1.00 92.81 82 ARG A O 1
ATOM 627 N N . SER A 1 83 ? 22.931 -7.127 -21.197 1.00 90.62 83 SER A N 1
ATOM 628 C CA . SER A 1 83 ? 21.543 -6.842 -21.586 1.00 90.62 83 SER A CA 1
ATOM 629 C C . SER A 1 83 ? 21.110 -5.400 -21.311 1.00 90.62 83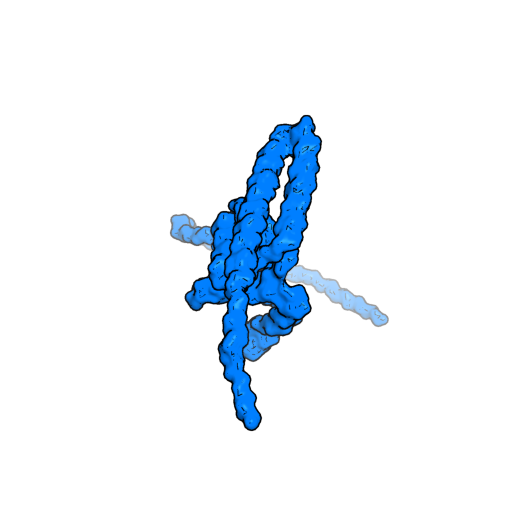 SER A C 1
ATOM 631 O O . SER A 1 83 ? 20.058 -4.986 -21.803 1.00 90.62 83 SER A O 1
ATOM 633 N N . LYS A 1 84 ? 21.911 -4.627 -20.559 1.00 89.81 84 LYS A N 1
ATOM 634 C CA . LYS A 1 84 ? 21.573 -3.281 -20.066 1.00 89.81 84 LYS A CA 1
ATOM 635 C C . LYS A 1 84 ? 20.241 -3.271 -19.307 1.00 89.81 84 LYS A C 1
ATOM 637 O O . LYS A 1 84 ? 19.441 -2.342 -19.449 1.00 89.81 84 LYS A O 1
ATOM 642 N N . LYS A 1 85 ? 19.982 -4.332 -18.538 1.00 89.75 85 LYS A N 1
ATOM 643 C CA . LYS A 1 85 ? 18.768 -4.502 -17.736 1.00 89.75 85 LYS A CA 1
ATOM 644 C C . LYS A 1 85 ? 19.107 -4.549 -16.255 1.00 89.75 85 LYS A C 1
ATOM 646 O O . LYS A 1 85 ? 20.169 -5.007 -15.841 1.00 89.75 85 LYS A O 1
ATOM 651 N N . VAL A 1 86 ? 18.153 -4.075 -15.464 1.00 90.06 86 VAL A N 1
ATOM 652 C CA . VAL A 1 86 ? 18.189 -4.194 -14.011 1.00 90.06 86 VAL A CA 1
ATOM 653 C C . VAL A 1 86 ? 17.812 -5.625 -13.631 1.00 90.06 86 VAL A C 1
ATOM 655 O O . VAL A 1 86 ? 16.758 -6.105 -14.050 1.00 90.06 86 VAL A O 1
ATOM 658 N N . LEU A 1 87 ? 18.655 -6.281 -12.836 1.00 93.12 87 LEU A N 1
ATOM 659 C CA . LEU A 1 87 ? 18.400 -7.608 -12.284 1.00 93.12 87 LEU A CA 1
ATOM 660 C C . LEU A 1 87 ? 17.850 -7.459 -10.862 1.00 93.12 87 LEU A C 1
ATOM 662 O O . LEU A 1 87 ? 18.513 -6.910 -9.981 1.00 93.12 87 LEU A O 1
ATOM 666 N N . MET A 1 88 ? 16.619 -7.926 -10.641 1.00 95.81 88 MET A N 1
ATOM 667 C CA . MET A 1 88 ? 15.931 -7.821 -9.345 1.00 95.81 88 MET A CA 1
ATOM 668 C C . MET A 1 88 ? 15.836 -9.151 -8.589 1.00 95.81 88 MET A C 1
ATOM 670 O O . MET A 1 88 ? 15.260 -9.172 -7.510 1.00 95.81 88 MET A O 1
ATOM 674 N N . GLU A 1 89 ? 16.385 -10.243 -9.121 1.00 95.75 89 GLU A N 1
ATOM 675 C CA . GLU A 1 89 ? 16.217 -11.602 -8.580 1.00 95.75 89 GLU A CA 1
ATOM 676 C C . GLU A 1 89 ? 16.624 -11.698 -7.104 1.00 95.75 89 GLU A C 1
ATOM 678 O O . GLU A 1 89 ? 15.820 -12.106 -6.269 1.00 95.75 89 GLU A O 1
ATOM 683 N N . THR A 1 90 ? 17.817 -11.212 -6.753 1.00 95.75 90 THR A N 1
ATOM 684 C CA . THR A 1 90 ? 18.300 -11.185 -5.363 1.00 95.75 90 THR A CA 1
ATOM 685 C C . THR A 1 90 ? 17.409 -10.334 -4.459 1.00 95.75 90 THR A C 1
ATOM 687 O O . THR A 1 90 ? 17.096 -10.731 -3.339 1.00 95.75 90 THR A O 1
ATOM 690 N N . ALA A 1 91 ? 16.972 -9.167 -4.938 1.00 96.75 91 ALA A N 1
ATOM 691 C CA . ALA A 1 91 ? 16.122 -8.256 -4.177 1.00 96.75 91 ALA A CA 1
ATOM 692 C C . ALA A 1 91 ? 14.729 -8.860 -3.914 1.00 96.75 91 ALA A C 1
ATOM 694 O O . ALA A 1 91 ? 14.181 -8.727 -2.820 1.00 96.75 91 ALA A O 1
ATOM 695 N N . VAL A 1 92 ? 14.174 -9.554 -4.912 1.00 97.44 92 VAL A N 1
ATOM 696 C CA . VAL A 1 92 ? 12.911 -10.296 -4.815 1.00 97.44 92 VAL A CA 1
ATOM 697 C C . VAL A 1 92 ? 13.053 -11.454 -3.831 1.00 97.44 92 VAL A C 1
ATOM 699 O O . VAL A 1 92 ? 12.235 -11.560 -2.921 1.00 97.44 92 VAL A O 1
ATOM 702 N N . ALA A 1 93 ? 14.119 -12.251 -3.939 1.00 97.38 93 ALA A N 1
ATOM 703 C CA . ALA A 1 93 ? 14.387 -13.355 -3.020 1.00 97.38 93 ALA A CA 1
ATOM 704 C C . ALA A 1 93 ? 14.532 -12.870 -1.568 1.00 97.38 93 ALA A C 1
ATOM 706 O O . ALA A 1 93 ? 13.987 -13.479 -0.652 1.00 97.38 93 ALA A O 1
ATOM 707 N N . GLN A 1 94 ? 15.200 -11.733 -1.343 1.00 97.31 94 GLN A N 1
ATOM 708 C CA . GLN A 1 94 ? 15.305 -11.126 -0.013 1.00 97.31 94 GLN A CA 1
ATOM 709 C C . GLN A 1 94 ? 13.960 -10.632 0.527 1.00 97.31 94 GLN A C 1
ATOM 711 O O . GLN A 1 94 ? 13.715 -10.739 1.727 1.00 97.31 94 GLN A O 1
ATOM 716 N N . ALA A 1 95 ? 13.100 -10.068 -0.325 1.00 97.56 95 ALA A N 1
ATOM 717 C CA . ALA A 1 95 ? 11.758 -9.661 0.080 1.00 97.56 95 ALA A CA 1
ATOM 718 C C . ALA A 1 95 ? 10.902 -10.881 0.461 1.00 97.56 95 ALA A C 1
ATOM 720 O O . ALA A 1 95 ? 10.258 -10.867 1.506 1.00 97.56 95 ALA A O 1
ATOM 721 N N . GLN A 1 96 ? 10.970 -11.952 -0.332 1.00 97.75 96 GLN A N 1
ATOM 722 C CA . GLN A 1 96 ? 10.270 -13.215 -0.080 1.00 97.75 96 GLN A CA 1
ATOM 723 C C . GLN A 1 96 ? 10.769 -13.930 1.176 1.00 97.75 96 GLN A C 1
ATOM 725 O O . GLN A 1 96 ? 9.960 -14.382 1.980 1.00 97.75 96 GLN A O 1
ATOM 730 N N . ALA A 1 97 ? 12.082 -13.943 1.416 1.00 97.75 97 ALA A N 1
ATOM 731 C CA . ALA A 1 97 ? 12.668 -14.492 2.640 1.00 97.75 97 ALA A CA 1
ATOM 732 C C . ALA A 1 97 ? 12.193 -13.770 3.916 1.00 97.75 97 ALA A C 1
ATOM 734 O O . ALA A 1 97 ? 12.269 -14.332 5.003 1.00 97.75 97 ALA A O 1
ATOM 735 N N . LYS A 1 98 ? 11.695 -12.533 3.793 1.00 97.50 98 LYS A N 1
ATOM 736 C CA . LYS A 1 98 ? 11.101 -11.750 4.888 1.00 97.50 98 LYS A CA 1
ATOM 737 C C . LYS A 1 98 ? 9.574 -11.883 4.963 1.00 97.50 98 LYS A C 1
ATOM 739 O O . LYS A 1 98 ? 8.936 -11.031 5.563 1.00 97.50 98 LYS A O 1
ATOM 744 N N . GLY A 1 99 ? 8.981 -12.879 4.304 1.00 97.06 99 GLY A N 1
ATOM 745 C CA . GLY A 1 99 ? 7.525 -13.065 4.258 1.00 97.06 99 GLY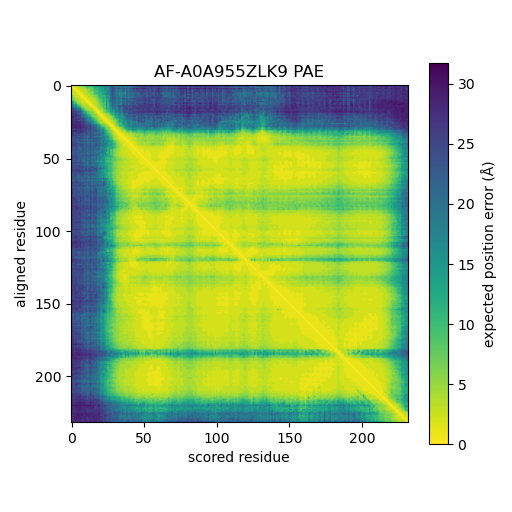 A CA 1
ATOM 746 C C . GLY A 1 99 ? 6.798 -12.131 3.282 1.00 97.06 99 GLY A C 1
ATOM 747 O O . GLY A 1 99 ? 5.571 -12.060 3.284 1.00 97.06 99 GLY A O 1
ATOM 748 N N . GLY A 1 100 ? 7.529 -11.396 2.440 1.00 97.94 100 GLY A N 1
ATOM 749 C CA . GLY A 1 100 ? 6.944 -10.485 1.464 1.00 97.94 100 GLY A CA 1
ATOM 750 C C . GLY A 1 100 ? 6.521 -11.189 0.175 1.00 97.94 100 GLY A C 1
ATOM 751 O O . GLY A 1 100 ? 7.316 -11.880 -0.455 1.00 97.94 100 GLY A O 1
ATOM 752 N N . THR A 1 101 ? 5.304 -10.941 -0.303 1.00 98.44 101 THR A N 1
ATOM 753 C CA . THR A 1 101 ? 4.882 -11.384 -1.642 1.00 98.44 101 THR A CA 1
ATOM 754 C C . THR A 1 101 ? 5.097 -10.261 -2.646 1.00 98.44 101 THR A C 1
ATOM 756 O O . THR A 1 101 ? 4.503 -9.187 -2.539 1.00 98.44 101 THR A O 1
ATOM 759 N N . VAL A 1 102 ? 5.966 -10.487 -3.631 1.00 98.19 102 VAL A N 1
ATOM 760 C CA . VAL A 1 102 ? 6.246 -9.497 -4.676 1.00 98.19 102 VAL A CA 1
ATOM 761 C C . VAL A 1 102 ? 5.177 -9.570 -5.763 1.00 98.19 102 VAL A C 1
ATOM 763 O O . VAL A 1 102 ? 4.991 -10.606 -6.395 1.00 98.19 102 VAL A O 1
ATOM 766 N N . ILE A 1 103 ? 4.506 -8.448 -6.010 1.00 98.19 103 ILE A N 1
ATOM 767 C CA . ILE A 1 103 ? 3.452 -8.327 -7.017 1.00 98.19 103 ILE A CA 1
ATOM 768 C C . ILE A 1 103 ? 4.103 -8.009 -8.372 1.00 98.19 103 ILE A C 1
ATOM 770 O O . ILE A 1 103 ? 4.759 -6.969 -8.504 1.00 98.19 103 ILE A O 1
ATOM 774 N N . PRO A 1 104 ? 3.941 -8.862 -9.399 1.00 96.88 104 PRO A N 1
ATOM 775 C CA . PRO A 1 104 ? 4.546 -8.633 -10.705 1.00 96.88 104 PRO A CA 1
ATOM 776 C C . PRO A 1 104 ? 3.895 -7.442 -11.417 1.00 96.88 104 PRO A C 1
ATOM 778 O O . PRO A 1 104 ? 2.690 -7.225 -11.306 1.00 96.88 104 PRO A O 1
ATOM 781 N N . TRP A 1 105 ? 4.655 -6.701 -12.233 1.00 96.69 105 TRP A N 1
ATOM 782 C CA . TRP A 1 105 ? 4.108 -5.560 -12.986 1.00 96.69 105 TRP A CA 1
ATOM 783 C C . TRP A 1 105 ? 2.869 -5.922 -13.809 1.00 96.69 105 TRP A C 1
ATOM 785 O O . TRP A 1 105 ? 1.928 -5.143 -13.847 1.00 96.69 105 TRP A O 1
ATOM 795 N N . ALA A 1 106 ? 2.853 -7.104 -14.430 1.00 96.25 106 ALA A N 1
ATOM 796 C CA . ALA A 1 106 ? 1.765 -7.578 -15.285 1.00 96.25 106 ALA A CA 1
ATOM 797 C C . ALA A 1 106 ? 0.665 -8.357 -14.529 1.00 96.25 106 ALA A C 1
ATOM 799 O O . ALA A 1 106 ? 0.002 -9.204 -15.124 1.00 96.25 106 ALA A O 1
ATOM 800 N N . VAL A 1 107 ? 0.467 -8.093 -13.231 1.00 97.50 107 VAL A N 1
ATOM 801 C CA . VAL A 1 107 ? -0.557 -8.755 -12.391 1.00 97.50 107 VAL A CA 1
ATOM 802 C C . VAL A 1 107 ? -1.994 -8.581 -12.907 1.00 97.50 107 VAL A C 1
ATOM 804 O O . VAL A 1 107 ? -2.862 -9.420 -12.679 1.00 97.50 107 VAL A O 1
ATOM 807 N N . ASP A 1 108 ? -2.255 -7.517 -13.669 1.00 96.44 108 ASP A N 1
ATOM 808 C CA . ASP A 1 108 ? -3.553 -7.280 -14.311 1.00 96.44 108 ASP A CA 1
ATOM 809 C C . ASP A 1 108 ? -3.624 -7.884 -15.729 1.00 96.44 108 ASP A C 1
ATOM 811 O O . ASP A 1 108 ? -4.524 -7.574 -16.510 1.00 96.44 108 ASP A O 1
ATOM 815 N N . GLY A 1 109 ? -2.677 -8.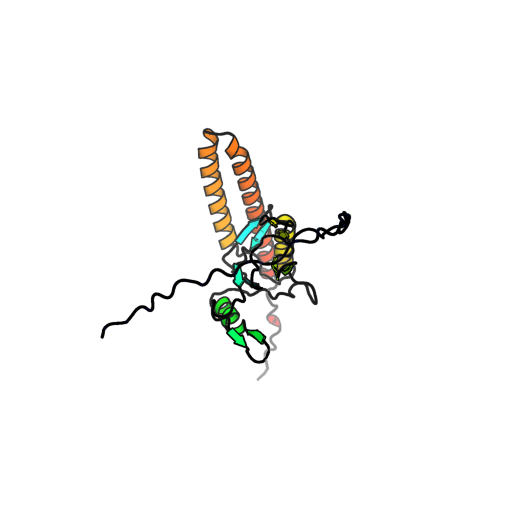743 -16.102 1.00 94.69 109 GLY A N 1
ATOM 816 C CA . GLY A 1 109 ? -2.587 -9.372 -17.415 1.00 94.69 109 GLY A CA 1
ATOM 817 C C . GLY A 1 109 ? -1.649 -8.652 -18.385 1.00 94.69 109 GLY A C 1
ATOM 818 O O . GLY A 1 109 ? -1.061 -7.602 -18.106 1.00 94.69 109 GLY A O 1
ATOM 819 N N . ARG A 1 110 ? -1.482 -9.249 -19.570 1.00 93.12 110 ARG A N 1
ATOM 820 C CA . ARG A 1 110 ? -0.502 -8.801 -20.567 1.00 93.12 110 ARG A CA 1
ATOM 821 C C . ARG A 1 110 ? -0.750 -7.346 -20.979 1.00 93.12 110 ARG A C 1
ATOM 823 O O . ARG A 1 110 ? -1.843 -6.985 -21.399 1.00 93.12 110 ARG A O 1
ATOM 830 N N . GLY A 1 111 ? 0.292 -6.520 -20.883 1.00 91.88 111 GLY A N 1
ATOM 831 C CA . GLY A 1 111 ? 0.250 -5.108 -21.276 1.00 91.88 111 GLY A CA 1
ATOM 832 C C . GLY A 1 111 ? -0.391 -4.164 -20.252 1.00 91.88 111 GLY A C 1
ATOM 833 O O . GLY A 1 111 ? -0.387 -2.957 -20.481 1.00 91.88 111 GLY A O 1
ATOM 834 N N . ARG A 1 112 ? -0.894 -4.668 -19.115 1.00 94.31 112 ARG A N 1
ATOM 835 C CA . ARG A 1 112 ? -1.479 -3.845 -18.049 1.00 94.31 112 ARG A CA 1
ATOM 836 C C . ARG A 1 112 ? -0.568 -3.839 -16.828 1.00 94.31 112 ARG A C 1
ATOM 838 O O . ARG A 1 112 ? -0.456 -4.834 -16.123 1.00 94.31 112 ARG A O 1
ATOM 845 N N . SER A 1 113 ? 0.080 -2.697 -16.604 1.00 96.69 113 SER A N 1
ATOM 846 C CA . SER A 1 113 ? 0.946 -2.451 -15.450 1.00 96.69 113 SER A CA 1
ATOM 847 C C . SER A 1 113 ? 0.304 -1.470 -14.474 1.00 96.69 113 SER A C 1
ATOM 849 O O . SER A 1 113 ? -0.366 -0.520 -14.888 1.00 96.69 113 SER A O 1
ATOM 851 N N . TYR A 1 114 ? 0.522 -1.676 -13.174 1.00 97.38 114 TYR A N 1
ATOM 852 C CA . TYR A 1 114 ? 0.115 -0.720 -12.137 1.00 97.38 114 TYR A CA 1
ATOM 853 C C . TYR A 1 114 ? 1.048 0.501 -12.052 1.00 97.38 114 TYR A C 1
ATOM 855 O O . TYR A 1 114 ? 0.698 1.491 -11.412 1.00 97.38 114 TYR A O 1
ATOM 863 N N . ILE A 1 115 ? 2.213 0.463 -12.712 1.00 97.38 115 ILE A N 1
ATOM 864 C CA . ILE A 1 115 ? 3.070 1.635 -12.947 1.00 97.38 115 ILE A CA 1
ATOM 865 C C . ILE A 1 115 ? 3.030 2.078 -14.407 1.00 97.38 115 ILE A C 1
ATOM 867 O O . ILE A 1 115 ? 2.939 1.255 -15.321 1.00 97.38 115 ILE A O 1
ATOM 871 N N . LYS A 1 116 ? 3.172 3.385 -14.623 1.00 96.00 116 LYS A N 1
ATOM 872 C CA . LYS A 1 116 ? 3.286 4.024 -15.937 1.00 96.00 116 LYS A CA 1
ATOM 873 C C . LYS A 1 116 ? 4.528 4.911 -15.996 1.00 96.00 116 LYS A C 1
ATOM 875 O O . LYS A 1 116 ? 4.940 5.498 -14.994 1.00 96.00 116 LYS A O 1
ATOM 880 N N . ARG A 1 117 ? 5.123 5.016 -17.184 1.00 94.88 117 ARG A N 1
ATOM 881 C CA . ARG A 1 117 ? 6.258 5.910 -17.443 1.00 94.88 117 ARG A CA 1
ATOM 882 C C . ARG A 1 117 ? 5.752 7.328 -17.699 1.00 94.88 117 ARG A C 1
ATOM 884 O O . ARG A 1 117 ? 4.773 7.502 -18.421 1.00 94.88 117 ARG A O 1
ATOM 891 N N . VAL A 1 118 ? 6.427 8.335 -17.150 1.00 92.88 118 VAL A N 1
ATOM 892 C CA . VAL A 1 118 ? 6.031 9.745 -17.316 1.00 92.88 118 VAL A CA 1
ATOM 893 C C . VAL A 1 118 ? 6.909 10.477 -18.329 1.00 92.88 118 VAL A C 1
ATOM 895 O O . VAL A 1 118 ? 8.069 10.120 -18.561 1.00 92.88 118 VAL A O 1
ATOM 898 N N . LYS A 1 119 ? 6.348 11.515 -18.964 1.00 85.56 119 LYS A N 1
ATOM 899 C CA . LYS A 1 119 ? 7.087 12.397 -19.879 1.00 85.56 119 LYS A CA 1
ATOM 900 C C . LYS A 1 119 ? 8.145 13.160 -19.075 1.00 85.56 119 LYS A C 1
ATOM 902 O O . LYS A 1 119 ? 7.807 13.809 -18.094 1.00 85.56 119 LYS A O 1
ATOM 907 N N . GLY A 1 120 ? 9.409 13.065 -19.485 1.00 83.31 120 GLY A N 1
ATOM 908 C CA . GLY A 1 120 ? 10.559 13.532 -18.693 1.00 83.31 120 GLY A CA 1
ATOM 909 C C . GLY A 1 120 ? 11.343 12.403 -18.011 1.00 83.31 120 GLY A C 1
ATOM 910 O O . GLY A 1 120 ? 12.438 12.638 -17.512 1.00 83.31 120 GLY A O 1
ATOM 911 N N . GLY A 1 121 ? 10.842 11.164 -18.073 1.00 86.88 121 GLY A N 1
ATOM 912 C CA . GLY A 1 121 ? 11.498 9.988 -17.506 1.00 86.88 121 GLY A CA 1
ATOM 913 C C . GLY A 1 121 ? 10.954 9.608 -16.130 1.00 86.88 121 GLY A C 1
ATOM 914 O O . GLY A 1 121 ? 10.243 10.369 -15.491 1.00 86.88 121 GLY A O 1
ATOM 915 N N . GLY A 1 122 ? 11.289 8.400 -15.682 1.00 92.25 122 GLY A N 1
ATOM 916 C CA . GLY A 1 122 ? 10.827 7.853 -14.408 1.00 92.25 122 GLY A CA 1
ATOM 917 C C . GLY A 1 122 ? 9.463 7.163 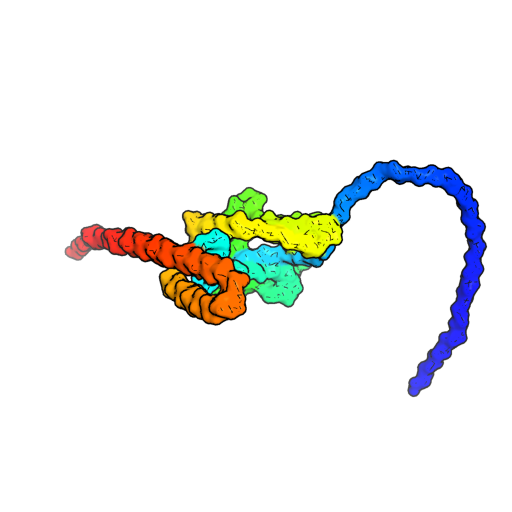-14.462 1.00 92.25 122 GLY A C 1
ATOM 918 O O . GLY A 1 122 ? 8.809 7.111 -15.510 1.00 92.25 122 GLY A O 1
ATOM 919 N N . TRP A 1 123 ? 9.068 6.602 -13.322 1.00 95.81 123 TRP A N 1
ATOM 920 C CA . TRP A 1 123 ? 7.892 5.747 -13.168 1.00 95.81 123 TRP A CA 1
ATOM 921 C C . TRP A 1 123 ? 7.022 6.206 -12.002 1.00 95.81 123 TRP A C 1
ATOM 923 O O . TRP A 1 123 ? 7.528 6.522 -10.932 1.00 95.81 123 TRP A O 1
ATOM 933 N N . VAL A 1 124 ? 5.707 6.206 -12.203 1.00 96.50 124 VAL A N 1
ATOM 934 C CA . VAL A 1 124 ? 4.712 6.521 -11.166 1.00 96.50 124 VAL A CA 1
ATOM 935 C C . VAL A 1 124 ? 3.606 5.478 -11.173 1.00 96.50 124 VAL A C 1
ATOM 937 O O . VAL A 1 124 ? 3.461 4.735 -12.147 1.00 96.50 124 VAL A O 1
ATOM 940 N N . SER A 1 125 ? 2.822 5.409 -10.099 1.00 97.38 125 SER A N 1
ATOM 941 C CA . SER A 1 125 ? 1.647 4.536 -10.084 1.00 97.38 125 SER A CA 1
ATOM 942 C C . SER A 1 125 ? 0.598 5.021 -11.097 1.00 97.38 125 SER A C 1
ATOM 944 O O . SER A 1 125 ? 0.547 6.201 -11.458 1.00 97.38 125 SER A O 1
ATOM 946 N N . ARG A 1 126 ? -0.249 4.125 -11.611 1.00 97.50 126 ARG A N 1
ATOM 947 C CA . ARG A 1 126 ? -1.243 4.509 -12.627 1.00 97.50 126 ARG A CA 1
ATOM 948 C C . ARG A 1 126 ? -2.308 5.478 -12.098 1.00 97.50 126 ARG A C 1
ATOM 950 O O . ARG A 1 126 ? -2.815 6.263 -12.898 1.00 97.50 126 ARG A O 1
ATOM 957 N N . TRP A 1 127 ? -2.549 5.471 -10.786 1.00 98.12 127 TRP A N 1
ATOM 958 C CA . TRP A 1 127 ? -3.470 6.354 -10.054 1.00 98.12 127 TRP A CA 1
ATOM 959 C C . TRP A 1 127 ? -2.870 7.720 -9.708 1.00 98.12 127 TRP A C 1
ATOM 961 O O . TRP A 1 127 ? -3.578 8.603 -9.233 1.00 98.12 127 TRP A O 1
ATOM 971 N N . GLU A 1 128 ? -1.573 7.924 -9.948 1.00 96.38 128 GLU A N 1
ATOM 972 C CA . GLU A 1 128 ? -0.943 9.234 -9.803 1.00 96.38 128 GLU A CA 1
ATOM 973 C C . GLU A 1 128 ? -1.161 10.090 -11.058 1.00 96.38 128 GLU A C 1
ATOM 975 O O . GLU A 1 128 ? -0.888 9.679 -12.195 1.00 96.38 128 GLU A O 1
ATOM 980 N N . THR A 1 129 ? -1.605 11.322 -10.833 1.00 95.81 129 THR A N 1
ATOM 981 C CA . THR A 1 129 ? -1.669 12.392 -11.828 1.00 95.81 129 THR A CA 1
ATOM 982 C C . THR A 1 129 ? -0.599 13.429 -11.509 1.00 95.81 129 THR A C 1
ATOM 984 O O . THR A 1 129 ? -0.535 13.947 -10.392 1.00 95.81 129 THR A O 1
ATOM 987 N N . LEU A 1 130 ? 0.259 13.711 -12.494 1.00 95.25 130 LEU A N 1
ATOM 988 C CA . LEU A 1 130 ? 1.315 14.719 -12.407 1.00 95.25 130 LEU A CA 1
ATOM 989 C C . LEU A 1 130 ? 0.914 15.970 -13.184 1.00 95.25 130 LEU A C 1
ATOM 991 O O . LEU A 1 130 ? 0.399 15.862 -14.298 1.00 95.25 130 LEU A O 1
ATOM 995 N N . TYR A 1 131 ? 1.225 17.145 -12.640 1.00 94.19 131 TYR A N 1
ATOM 996 C CA . TYR A 1 131 ? 0.891 18.421 -13.271 1.00 94.19 131 TYR A CA 1
ATOM 997 C C . TYR A 1 131 ? 2.094 19.022 -14.027 1.00 94.19 131 TYR A C 1
ATOM 999 O O . TYR A 1 131 ? 3.198 19.083 -13.475 1.00 94.19 131 TYR A O 1
ATOM 1007 N N . PRO A 1 132 ? 1.912 19.490 -15.279 1.00 93.12 132 PRO A N 1
ATOM 1008 C CA . PRO A 1 132 ? 2.942 20.186 -16.054 1.00 93.12 132 PRO A CA 1
ATOM 1009 C C . PRO A 1 132 ? 3.619 21.322 -15.278 1.00 93.12 132 PRO A C 1
ATOM 1011 O O . PRO A 1 132 ? 2.949 22.137 -14.650 1.00 93.12 132 PRO A O 1
ATOM 1014 N N . GLY A 1 133 ? 4.953 21.390 -15.309 1.00 92.25 133 GLY A N 1
ATOM 1015 C CA . GLY A 1 133 ? 5.717 22.466 -14.663 1.00 92.25 133 GLY A CA 1
ATOM 1016 C C . GLY A 1 133 ? 5.677 22.490 -13.127 1.00 92.25 133 GLY A C 1
ATOM 1017 O O . GLY A 1 133 ? 6.277 23.387 -12.527 1.00 92.25 133 GLY A O 1
ATOM 1018 N N . SER A 1 134 ? 5.033 21.508 -12.489 1.00 93.31 134 SER A N 1
ATOM 1019 C CA . SER A 1 134 ? 4.875 21.396 -11.037 1.00 93.31 134 SER A CA 1
ATOM 1020 C C . SER A 1 134 ? 5.448 20.076 -10.515 1.00 93.31 134 SER A C 1
ATOM 1022 O O . SER A 1 134 ? 5.566 19.097 -11.253 1.00 93.31 134 SER A O 1
ATOM 1024 N N . SER A 1 135 ? 5.839 20.055 -9.241 1.00 92.44 135 SER A N 1
ATOM 1025 C CA . SER A 1 135 ? 6.195 18.834 -8.502 1.00 92.44 135 SER A CA 1
ATOM 1026 C C . SER A 1 135 ? 4.990 18.214 -7.782 1.00 92.44 135 SER A C 1
ATOM 1028 O O . SER A 1 135 ? 5.112 17.134 -7.203 1.00 92.44 135 SER A O 1
ATOM 1030 N N . GLN A 1 136 ? 3.835 18.890 -7.810 1.00 94.94 136 GLN A N 1
ATOM 1031 C CA . GLN A 1 136 ? 2.602 18.415 -7.190 1.00 94.94 136 GLN A CA 1
ATOM 1032 C C . GLN A 1 136 ? 2.096 17.138 -7.864 1.00 94.94 136 GLN A C 1
ATOM 1034 O O . GLN A 1 136 ? 2.219 16.952 -9.079 1.00 94.94 136 GLN A O 1
ATOM 1039 N N . ARG A 1 137 ? 1.492 16.273 -7.048 1.00 95.50 137 ARG A N 1
ATOM 1040 C CA . ARG A 1 137 ? 0.875 15.017 -7.469 1.00 95.50 137 ARG A CA 1
ATOM 1041 C C . ARG A 1 137 ? -0.500 14.903 -6.824 1.00 95.50 137 ARG A C 1
ATOM 1043 O O . ARG A 1 137 ? -0.655 15.253 -5.656 1.00 95.50 137 ARG A O 1
ATOM 1050 N N . THR A 1 138 ? -1.466 14.383 -7.566 1.00 96.88 138 THR A N 1
ATOM 1051 C CA . THR A 1 138 ? -2.756 13.944 -7.020 1.00 96.88 138 THR A CA 1
ATOM 1052 C C . THR A 1 138 ? -2.851 12.439 -7.183 1.00 96.88 138 THR A C 1
ATOM 1054 O O . THR A 1 138 ? -2.437 11.908 -8.213 1.00 96.88 138 THR A O 1
ATOM 1057 N N . VAL A 1 139 ? -3.366 11.756 -6.167 1.00 97.69 139 VAL A N 1
ATOM 1058 C CA . VAL A 1 139 ? -3.558 10.305 -6.179 1.00 97.69 139 VAL A CA 1
ATOM 1059 C C . VAL A 1 139 ? -5.052 10.026 -6.188 1.00 97.69 139 VAL A C 1
ATOM 1061 O O . VAL A 1 139 ? -5.773 10.556 -5.347 1.00 97.69 139 VAL A O 1
ATOM 1064 N N . ASP A 1 140 ? -5.500 9.198 -7.124 1.00 98.25 140 ASP A N 1
ATOM 1065 C CA . ASP A 1 140 ? -6.827 8.585 -7.093 1.00 98.25 140 ASP A CA 1
ATOM 1066 C C . ASP A 1 140 ? -6.837 7.459 -6.042 1.00 98.25 140 ASP A C 1
ATOM 1068 O O . ASP A 1 140 ? -6.514 6.303 -6.326 1.00 98.25 140 ASP A O 1
ATOM 1072 N N . SER A 1 141 ? -7.119 7.833 -4.789 1.00 97.81 141 SER A N 1
ATOM 1073 C CA . SER A 1 141 ? -7.130 6.922 -3.638 1.00 97.81 141 SER A CA 1
ATOM 1074 C C . SER A 1 141 ? -8.216 5.855 -3.752 1.00 97.81 141 SER A C 1
ATOM 1076 O O . SER A 1 141 ? -7.954 4.698 -3.425 1.00 97.81 141 SER A O 1
ATOM 1078 N N . VAL A 1 142 ? -9.392 6.213 -4.273 1.00 98.31 142 VAL A N 1
ATOM 1079 C CA . VAL A 1 142 ? -10.524 5.294 -4.468 1.00 98.31 142 VAL A CA 1
ATOM 1080 C C . VAL A 1 142 ? -10.173 4.236 -5.509 1.00 98.31 142 VAL A C 1
ATOM 1082 O O . VAL A 1 142 ? -10.318 3.039 -5.251 1.00 98.31 142 VAL A O 1
ATOM 1085 N N . GLY A 1 143 ? -9.646 4.648 -6.667 1.00 98.19 143 GLY A N 1
ATOM 1086 C CA . GLY A 1 143 ? -9.215 3.714 -7.705 1.00 98.19 143 GLY A CA 1
ATOM 1087 C C . GLY A 1 143 ? -8.060 2.817 -7.254 1.00 98.19 143 GLY A C 1
ATOM 1088 O O . GLY A 1 143 ? -7.984 1.657 -7.670 1.00 98.19 143 GLY A O 1
ATOM 1089 N N . TYR A 1 144 ? -7.171 3.321 -6.391 1.00 98.50 144 TYR A N 1
ATOM 1090 C CA . TYR A 1 144 ? -6.096 2.523 -5.803 1.00 98.50 144 TYR A CA 1
ATOM 1091 C C . TYR A 1 144 ? -6.629 1.479 -4.813 1.00 98.50 144 TYR A C 1
ATOM 1093 O O . TYR A 1 144 ? -6.305 0.301 -4.955 1.00 98.50 144 TYR A O 1
ATOM 1101 N N . ALA A 1 145 ? -7.489 1.876 -3.871 1.00 98.44 145 ALA A N 1
ATOM 1102 C CA . ALA A 1 145 ? -8.103 0.965 -2.902 1.00 98.44 145 ALA A CA 1
ATOM 1103 C C . ALA A 1 145 ? -8.951 -0.117 -3.590 1.00 98.44 145 ALA A C 1
ATOM 1105 O O . ALA A 1 145 ? -8.802 -1.301 -3.297 1.00 98.44 145 ALA A O 1
ATOM 1106 N N . THR A 1 146 ? -9.750 0.270 -4.589 1.00 98.38 146 THR A N 1
ATOM 1107 C CA . THR A 1 146 ? -10.552 -0.663 -5.401 1.00 98.38 146 THR A CA 1
ATOM 1108 C C . THR A 1 146 ? -9.670 -1.684 -6.118 1.00 98.38 146 THR A C 1
ATOM 1110 O O . THR A 1 146 ? -9.989 -2.870 -6.172 1.00 98.38 146 THR A O 1
ATOM 1113 N N . TRP A 1 147 ? -8.523 -1.255 -6.655 1.00 98.25 147 TRP A N 1
ATOM 1114 C CA . TRP A 1 147 ? -7.585 -2.185 -7.276 1.00 98.25 147 TRP A CA 1
ATOM 1115 C C . TRP A 1 147 ? -6.968 -3.154 -6.268 1.00 98.25 147 TRP A C 1
ATOM 1117 O O . TRP A 1 147 ? -6.894 -4.343 -6.568 1.00 98.25 147 TRP A O 1
ATOM 1127 N N . LEU A 1 148 ? -6.559 -2.680 -5.088 1.00 98.56 148 LEU A N 1
ATOM 1128 C CA . LEU A 1 148 ? -6.048 -3.554 -4.030 1.00 98.56 148 LEU A CA 1
ATOM 1129 C C . LEU A 1 148 ? -7.086 -4.599 -3.627 1.00 98.56 148 LEU A C 1
ATOM 1131 O O . LEU A 1 148 ? -6.754 -5.778 -3.548 1.00 98.56 148 LEU A O 1
ATOM 1135 N N . ARG A 1 149 ? -8.349 -4.188 -3.466 1.00 98.25 149 ARG A N 1
ATOM 1136 C CA . ARG A 1 149 ? -9.444 -5.115 -3.177 1.00 98.25 149 ARG A CA 1
ATOM 1137 C C . ARG A 1 149 ? -9.628 -6.146 -4.289 1.00 98.25 149 ARG A C 1
ATOM 1139 O O . ARG A 1 149 ? -9.660 -7.336 -4.010 1.00 98.25 149 ARG A O 1
ATOM 1146 N N . SER A 1 150 ? -9.559 -5.718 -5.551 1.00 98.12 150 SER A N 1
ATOM 1147 C CA . SER A 1 150 ? -9.611 -6.639 -6.695 1.00 98.12 150 SER A CA 1
ATOM 1148 C C . SER A 1 150 ? -8.462 -7.656 -6.747 1.00 98.12 150 SER A C 1
ATOM 1150 O O . SER A 1 150 ? -8.551 -8.630 -7.492 1.00 98.12 150 SER A O 1
ATOM 1152 N N . LEU A 1 151 ? -7.339 -7.424 -6.053 1.00 98.25 151 LEU A N 1
ATOM 1153 C CA . LEU A 1 151 ? -6.274 -8.425 -5.934 1.00 98.25 151 LEU A CA 1
ATOM 1154 C C . LEU A 1 151 ? -6.642 -9.502 -4.913 1.00 98.25 151 LEU A C 1
ATOM 1156 O O . LEU A 1 151 ? -6.320 -10.663 -5.147 1.00 98.25 151 LEU A O 1
ATOM 1160 N N . ILE A 1 152 ? -7.328 -9.122 -3.834 1.00 98.19 152 ILE A N 1
ATOM 1161 C CA . ILE A 1 152 ? -7.845 -10.045 -2.818 1.00 98.19 152 ILE A CA 1
ATOM 1162 C C . ILE A 1 152 ? -8.963 -10.895 -3.426 1.00 98.19 152 ILE A C 1
ATOM 1164 O O . ILE A 1 152 ? -8.854 -12.113 -3.458 1.00 98.19 152 ILE A O 1
ATOM 1168 N N . ASP A 1 153 ? -9.967 -10.262 -4.044 1.00 97.25 153 ASP A N 1
ATOM 1169 C CA . ASP A 1 153 ? -11.115 -10.975 -4.628 1.00 97.25 153 ASP A CA 1
ATOM 1170 C C . ASP A 1 153 ? -10.710 -11.943 -5.763 1.00 97.25 153 ASP A C 1
ATOM 1172 O O . ASP A 1 153 ? -11.410 -12.909 -6.050 1.00 97.25 153 ASP A O 1
ATOM 1176 N N . ARG A 1 154 ? -9.573 -11.701 -6.435 1.00 97.44 154 ARG A N 1
ATOM 1177 C CA . ARG A 1 154 ? -9.012 -12.602 -7.463 1.00 97.44 154 ARG A CA 1
ATOM 1178 C C . ARG A 1 154 ? -8.100 -13.698 -6.899 1.00 97.44 154 ARG A C 1
ATOM 1180 O O . ARG A 1 154 ? -7.516 -14.438 -7.689 1.00 97.44 154 ARG A O 1
ATOM 1187 N N . GLY A 1 155 ? -7.890 -13.746 -5.585 1.00 97.31 155 GLY A N 1
ATOM 1188 C CA . GLY A 1 155 ? -6.948 -14.662 -4.937 1.00 97.31 155 GLY A CA 1
ATOM 1189 C C . GLY A 1 155 ? -5.478 -14.387 -5.271 1.00 97.31 155 GLY A C 1
ATOM 1190 O O . GLY A 1 155 ? -4.626 -15.253 -5.095 1.00 97.31 155 GLY A O 1
ATOM 1191 N N . VAL A 1 156 ? -5.148 -13.195 -5.786 1.00 97.88 156 VAL A N 1
ATOM 1192 C CA . VAL A 1 156 ? -3.748 -12.795 -6.015 1.00 97.88 156 VAL A CA 1
ATOM 1193 C C . VAL A 1 156 ? -3.066 -12.471 -4.689 1.00 97.88 156 VAL A C 1
ATOM 1195 O O . VAL A 1 156 ? -1.874 -12.726 -4.525 1.00 97.88 156 VAL A O 1
ATOM 1198 N N . LEU A 1 157 ? -3.817 -11.873 -3.766 1.00 98.06 157 LEU A N 1
ATOM 1199 C CA . LEU A 1 157 ? -3.422 -11.662 -2.381 1.00 98.06 157 LEU A CA 1
ATOM 1200 C C . LEU A 1 157 ? -4.404 -12.427 -1.486 1.00 98.06 157 LEU A C 1
ATOM 1202 O O . LEU A 1 157 ? -5.582 -12.489 -1.833 1.00 98.06 157 LEU A O 1
ATOM 1206 N N . PRO A 1 158 ? -3.949 -12.998 -0.362 1.00 97.69 158 PRO A N 1
ATOM 1207 C CA . PRO A 1 158 ? -4.848 -13.659 0.572 1.00 97.69 158 PRO A CA 1
ATOM 1208 C C . PRO A 1 158 ? -5.724 -12.633 1.308 1.00 97.69 158 PRO A C 1
ATOM 1210 O O . PRO A 1 158 ? -5.415 -11.433 1.338 1.00 97.69 158 PRO A O 1
ATOM 1213 N N . ASN A 1 159 ? -6.797 -13.126 1.927 1.00 98.00 159 ASN A N 1
ATOM 1214 C CA . ASN A 1 159 ? -7.627 -12.349 2.844 1.00 98.00 159 ASN A CA 1
ATOM 1215 C C . ASN A 1 159 ? -6.809 -11.853 4.056 1.00 98.00 159 ASN A C 1
ATOM 1217 O O . ASN A 1 159 ? -5.762 -12.429 4.383 1.00 98.00 159 ASN A O 1
ATOM 1221 N N . PRO A 1 160 ? -7.231 -10.753 4.704 1.00 98.00 160 PRO A N 1
ATOM 1222 C CA . PRO A 1 160 ? -6.598 -10.295 5.934 1.00 98.00 160 PRO A CA 1
ATOM 1223 C C . PRO A 1 160 ? -6.735 -11.344 7.046 1.00 98.00 160 PRO A C 1
ATOM 1225 O O . PRO A 1 160 ? -7.839 -11.822 7.286 1.00 98.00 160 PRO A O 1
ATOM 1228 N N . PRO A 1 161 ? -5.653 -11.683 7.770 1.00 97.75 161 PRO A N 1
ATOM 1229 C CA . PRO A 1 161 ? -5.774 -12.565 8.924 1.00 97.75 161 PRO A CA 1
ATOM 1230 C C . PRO A 1 161 ? -6.631 -11.921 10.024 1.00 97.75 161 PRO A C 1
ATOM 1232 O O . PRO A 1 161 ? -6.407 -10.755 10.365 1.00 97.75 161 PRO A O 1
ATOM 1235 N N . LEU A 1 162 ? -7.543 -12.686 10.638 1.00 97.75 162 LEU A N 1
ATOM 1236 C CA . LEU A 1 162 ? -8.469 -12.191 11.673 1.00 97.75 162 LEU A CA 1
ATOM 1237 C C . LEU A 1 162 ? -7.755 -11.480 12.833 1.00 97.75 162 LEU A C 1
ATOM 1239 O O . LEU A 1 162 ? -8.188 -10.421 13.285 1.00 97.75 162 LEU A O 1
ATOM 1243 N N . TYR A 1 163 ? -6.604 -12.000 13.271 1.00 97.94 163 TYR A N 1
ATOM 1244 C CA . TYR A 1 163 ? -5.827 -11.378 14.349 1.00 97.94 163 TYR A CA 1
ATOM 1245 C C . TYR A 1 163 ? -5.298 -9.980 13.979 1.00 97.94 163 TYR A C 1
ATOM 1247 O O . TYR A 1 163 ? -5.192 -9.117 14.847 1.00 97.94 163 TYR A O 1
ATOM 1255 N N . VAL A 1 164 ? -5.000 -9.728 12.697 1.00 98.00 164 VAL A N 1
ATOM 1256 C CA . VAL A 1 164 ? -4.573 -8.402 12.217 1.00 98.00 164 VAL A CA 1
ATOM 1257 C C . VAL A 1 164 ? -5.759 -7.441 12.172 1.00 98.00 164 VAL A C 1
ATOM 1259 O O . VAL A 1 164 ? -5.604 -6.263 12.493 1.00 98.00 164 VAL A O 1
ATOM 1262 N N . LEU A 1 165 ? -6.947 -7.924 11.794 1.00 98.25 165 LEU A N 1
ATOM 1263 C CA . LEU A 1 165 ? -8.171 -7.119 11.820 1.00 98.25 165 LEU A CA 1
ATOM 1264 C C . LEU A 1 165 ? -8.545 -6.714 13.248 1.00 98.25 165 LEU A C 1
ATOM 1266 O O . LEU A 1 165 ? -8.868 -5.548 13.481 1.00 98.25 165 LEU A O 1
ATOM 1270 N N . ALA A 1 166 ? -8.428 -7.637 14.206 1.00 98.25 166 ALA A N 1
ATOM 1271 C CA . ALA A 1 166 ? -8.635 -7.354 15.623 1.00 98.25 166 ALA A CA 1
ATOM 1272 C C . ALA A 1 166 ? -7.676 -6.259 16.124 1.00 98.25 166 ALA A C 1
ATOM 1274 O O . ALA A 1 166 ? -8.122 -5.263 16.696 1.00 98.25 166 ALA A O 1
ATOM 1275 N N . GLU A 1 167 ? -6.377 -6.379 15.825 1.00 98.38 167 GLU A N 1
ATOM 1276 C CA . GLU A 1 167 ? -5.389 -5.352 16.180 1.00 98.38 167 GLU A CA 1
ATOM 1277 C C . GLU A 1 167 ? -5.721 -3.994 15.533 1.00 98.38 167 GLU A C 1
ATOM 1279 O O . GLU A 1 167 ? -5.667 -2.947 16.183 1.00 98.38 167 GLU A O 1
ATOM 1284 N N . LEU A 1 168 ? -6.112 -3.986 14.255 1.00 98.25 168 LEU A N 1
ATOM 1285 C CA . LEU A 1 168 ? -6.473 -2.763 13.539 1.00 98.25 168 LEU A CA 1
ATOM 1286 C C . LEU A 1 168 ? -7.718 -2.090 14.144 1.00 98.25 168 LEU A C 1
ATOM 1288 O O . LEU A 1 168 ? -7.758 -0.859 14.257 1.00 98.25 168 LEU A O 1
ATOM 1292 N N . ALA A 1 169 ? -8.708 -2.877 14.571 1.00 98.38 169 ALA A N 1
ATOM 1293 C CA . ALA A 1 169 ? -9.895 -2.385 15.262 1.00 98.38 169 ALA A CA 1
ATOM 1294 C C . ALA A 1 169 ? -9.534 -1.744 16.613 1.00 98.38 169 ALA A C 1
ATOM 1296 O O . ALA A 1 169 ? -9.963 -0.618 16.883 1.00 98.38 169 ALA A O 1
ATOM 1297 N N . GLU A 1 170 ? -8.690 -2.392 17.423 1.00 98.50 170 GLU A N 1
ATOM 1298 C CA . GLU A 1 170 ? -8.197 -1.838 18.693 1.00 98.50 170 GLU A CA 1
ATOM 1299 C C . GLU A 1 170 ? -7.454 -0.508 18.484 1.00 98.50 170 GLU A C 1
ATOM 1301 O O . GLU A 1 170 ? -7.718 0.485 19.174 1.00 98.50 170 GLU A O 1
ATOM 1306 N N . GLN A 1 171 ? -6.570 -0.442 17.482 1.00 98.25 171 GLN A N 1
ATOM 1307 C CA . GLN A 1 171 ? -5.843 0.781 17.131 1.00 98.25 171 GLN A CA 1
ATOM 1308 C C . GLN A 1 171 ? -6.794 1.921 16.727 1.00 98.25 171 GLN A C 1
ATOM 1310 O O . GLN A 1 171 ? -6.605 3.074 17.139 1.00 98.25 171 GLN A O 1
ATOM 1315 N N . LEU A 1 172 ? -7.834 1.628 15.937 1.00 98.06 172 LEU A N 1
ATOM 1316 C CA . LEU A 1 172 ? -8.838 2.614 15.527 1.00 98.06 172 LEU A CA 1
ATOM 1317 C C . LEU A 1 172 ? -9.699 3.082 16.705 1.00 98.06 172 LEU A C 1
ATOM 1319 O O . LEU A 1 172 ? -9.924 4.287 16.841 1.00 98.06 172 LEU A O 1
ATOM 1323 N N . GLN A 1 173 ? -10.115 2.181 17.595 1.00 98.50 173 GLN A N 1
ATOM 1324 C CA . GLN A 1 173 ? -10.848 2.527 18.817 1.00 98.50 173 GLN A CA 1
ATOM 1325 C C . GLN A 1 173 ? -10.025 3.443 19.732 1.00 98.50 173 GLN A C 1
ATOM 1327 O O . GLN A 1 173 ? -10.516 4.492 20.168 1.00 98.50 173 GLN A O 1
ATOM 1332 N N . ALA A 1 174 ? -8.752 3.107 19.967 1.00 98.25 174 ALA A N 1
ATOM 1333 C CA . ALA A 1 174 ? -7.838 3.946 20.739 1.00 98.25 174 ALA A CA 1
ATOM 1334 C C . ALA A 1 174 ? -7.707 5.344 20.111 1.00 98.25 174 ALA A C 1
ATOM 1336 O O . ALA A 1 174 ? -7.850 6.365 20.795 1.00 98.25 174 ALA A O 1
ATOM 1337 N N . ARG A 1 175 ? -7.535 5.406 18.784 1.00 97.62 175 ARG A N 1
ATOM 1338 C CA . ARG A 1 175 ? -7.445 6.661 18.027 1.00 97.62 175 ARG A CA 1
ATOM 1339 C C . ARG A 1 175 ? -8.725 7.496 18.104 1.00 97.62 175 ARG A C 1
ATOM 1341 O O . ARG A 1 175 ? -8.635 8.717 18.242 1.00 97.62 175 ARG A O 1
ATOM 1348 N N . ILE A 1 176 ? -9.903 6.876 18.032 1.00 97.44 176 ILE A N 1
ATOM 1349 C CA . ILE A 1 176 ? -11.197 7.551 18.217 1.00 97.44 176 ILE A CA 1
ATOM 1350 C C . ILE A 1 176 ? -11.263 8.172 19.615 1.00 97.44 176 ILE A C 1
ATOM 1352 O O . ILE A 1 176 ? -11.582 9.355 19.737 1.00 97.44 176 ILE A O 1
ATOM 1356 N N . GLY A 1 177 ? -10.893 7.420 20.657 1.00 96.88 177 GLY A N 1
ATOM 1357 C CA . GLY A 1 177 ? -10.862 7.913 22.035 1.00 96.88 177 GLY A CA 1
ATOM 1358 C C . GLY A 1 177 ? -9.929 9.114 22.220 1.00 96.88 177 GLY A C 1
ATOM 1359 O O . GLY A 1 177 ? -10.292 10.097 22.871 1.00 96.88 177 GLY A O 1
ATOM 1360 N N . GLU A 1 178 ? -8.742 9.090 21.608 1.00 96.12 178 GLU A N 1
ATOM 1361 C CA . GLU A 1 178 ? -7.821 10.231 21.616 1.00 96.12 178 GLU A CA 1
ATOM 1362 C C . GLU A 1 178 ? -8.367 11.455 20.872 1.00 96.12 178 GLU A C 1
ATOM 1364 O O . GLU A 1 178 ? -8.236 12.587 21.351 1.00 96.12 178 GLU A O 1
ATOM 1369 N N . LEU A 1 179 ? -8.960 11.253 19.692 1.00 95.88 179 LEU A N 1
ATOM 1370 C CA . LEU A 1 179 ? -9.531 12.333 18.887 1.00 95.88 179 LEU A CA 1
ATOM 1371 C C . LEU A 1 179 ? -10.749 12.957 19.574 1.00 95.88 179 LEU A C 1
ATOM 1373 O O . LEU A 1 179 ? -10.874 14.179 19.561 1.00 95.88 179 LEU A O 1
ATOM 1377 N N . ALA A 1 180 ? -11.593 12.156 20.224 1.00 94.94 180 ALA A N 1
ATOM 1378 C CA . ALA A 1 180 ? -12.746 12.632 20.980 1.00 94.94 180 ALA A CA 1
ATOM 1379 C C . ALA A 1 180 ? -12.323 13.504 22.175 1.00 94.94 180 ALA A C 1
ATOM 1381 O O . ALA A 1 180 ? -12.852 14.603 22.351 1.00 94.94 180 ALA A O 1
ATOM 1382 N N . LYS A 1 181 ? -11.298 13.083 22.936 1.00 94.06 181 LYS A N 1
ATOM 1383 C CA . LYS A 1 181 ? -10.717 13.892 24.028 1.00 94.06 181 LYS A CA 1
ATOM 1384 C C . LYS A 1 181 ? -10.206 15.248 23.531 1.00 94.06 181 LYS A C 1
ATOM 1386 O O . LYS A 1 181 ? -10.400 16.259 24.198 1.00 94.06 181 LYS A O 1
ATOM 1391 N N . LYS A 1 182 ? -9.577 15.281 22.350 1.00 93.62 182 LYS A N 1
ATOM 1392 C CA . LYS A 1 182 ? -9.100 16.521 21.709 1.00 93.62 182 LYS A CA 1
ATOM 1393 C C . LYS A 1 182 ? -10.250 17.368 21.147 1.00 93.62 182 LYS A C 1
ATOM 1395 O O . LYS A 1 182 ? -10.177 18.595 21.183 1.00 93.62 182 LYS A O 1
ATOM 1400 N N . GLY A 1 183 ? -11.313 16.732 20.655 1.00 89.94 183 GLY A N 1
ATOM 1401 C CA . GLY A 1 183 ? -12.481 17.391 20.070 1.00 89.94 183 GLY A CA 1
ATOM 1402 C C . GLY A 1 183 ? -13.341 18.160 21.063 1.00 89.94 183 GLY A C 1
ATOM 1403 O O . GLY A 1 183 ? -13.878 19.201 20.696 1.00 89.94 183 GLY A O 1
ATOM 1404 N N . ALA A 1 184 ? -13.356 17.758 22.337 1.00 83.00 184 ALA A N 1
ATOM 1405 C CA . ALA A 1 184 ? -13.978 18.540 23.411 1.00 83.00 184 ALA A CA 1
ATOM 1406 C C . ALA A 1 184 ? -13.429 19.981 23.512 1.00 83.00 184 ALA A C 1
ATOM 1408 O O . ALA A 1 184 ? -14.085 20.856 24.068 1.00 83.00 184 ALA A O 1
ATOM 1409 N N . MET A 1 185 ? -12.238 20.237 22.957 1.00 81.12 185 MET A N 1
ATOM 1410 C CA . MET A 1 185 ? -11.595 21.551 22.938 1.00 81.12 185 MET A CA 1
ATOM 1411 C C . MET A 1 185 ? -11.708 22.272 21.581 1.00 81.12 185 MET A C 1
ATOM 1413 O O . MET A 1 185 ? -11.429 23.467 21.515 1.00 81.12 185 MET A O 1
ATOM 1417 N N . ASN A 1 186 ? -12.066 21.578 20.487 1.00 87.88 186 ASN A N 1
ATOM 1418 C CA . ASN A 1 186 ? -12.094 22.142 19.131 1.00 87.88 186 ASN A CA 1
ATOM 1419 C C . ASN A 1 186 ? -12.972 21.310 18.165 1.00 87.88 186 ASN A C 1
ATOM 1421 O O . ASN A 1 186 ? -12.677 20.146 17.891 1.00 87.88 186 ASN A O 1
ATOM 1425 N N . GLY A 1 187 ? -13.990 21.936 17.559 1.00 85.62 187 GLY A N 1
ATOM 1426 C CA . GLY A 1 187 ? -14.923 21.286 16.623 1.00 85.62 187 GLY A CA 1
ATOM 1427 C C . GLY A 1 187 ? -14.286 20.699 15.352 1.00 85.62 187 GLY A C 1
ATOM 1428 O O . GLY A 1 187 ? -14.844 19.791 14.746 1.00 85.62 187 GLY A O 1
ATOM 1429 N N . ALA A 1 188 ? -13.072 21.117 14.971 1.00 90.00 188 ALA A N 1
ATOM 1430 C CA . ALA A 1 188 ? -12.370 20.562 13.806 1.00 90.00 188 ALA A CA 1
ATOM 1431 C C . ALA A 1 188 ? -12.041 19.055 13.924 1.00 90.00 188 ALA A C 1
ATOM 1433 O O . ALA A 1 188 ? -11.751 18.402 12.918 1.00 90.00 188 ALA A O 1
ATOM 1434 N N . TYR A 1 189 ? -12.061 18.487 15.135 1.00 94.25 189 TYR A N 1
ATOM 1435 C CA . TYR A 1 189 ? -11.812 17.059 15.351 1.00 94.25 189 TYR A CA 1
ATOM 1436 C C . TYR A 1 189 ? -13.034 16.177 15.092 1.00 94.25 189 TYR A C 1
ATOM 1438 O O . TYR A 1 189 ? -12.847 14.984 14.868 1.00 94.25 189 TYR A O 1
ATOM 1446 N N . GLU A 1 190 ? -14.248 16.730 15.059 1.00 94.69 190 GLU A N 1
ATOM 1447 C CA . GLU A 1 190 ? -15.473 15.949 14.854 1.00 94.69 190 GLU A CA 1
ATOM 1448 C C . GLU A 1 190 ? -15.440 15.192 13.520 1.00 94.69 190 GLU A C 1
ATOM 1450 O O . GLU A 1 190 ? -15.636 13.980 13.484 1.00 94.69 190 GLU A O 1
ATOM 1455 N N . VAL A 1 191 ? -15.038 15.865 12.437 1.00 93.94 191 VAL A N 1
ATOM 1456 C CA . VAL A 1 191 ? -14.882 15.245 11.109 1.00 93.94 191 VAL A CA 1
ATOM 1457 C C . VAL A 1 191 ? -13.852 14.106 11.131 1.00 93.94 191 VAL A C 1
ATOM 1459 O O . VAL A 1 191 ? -14.005 13.101 10.438 1.00 93.94 191 VAL A O 1
ATOM 1462 N N . ARG A 1 192 ? -12.790 14.232 11.938 1.00 95.31 192 ARG A N 1
ATOM 1463 C CA . ARG A 1 192 ? -11.758 13.189 12.072 1.00 95.31 192 ARG A CA 1
ATOM 1464 C C . ARG A 1 192 ? -12.255 11.998 12.886 1.00 95.31 192 ARG A C 1
ATOM 1466 O O . ARG A 1 192 ? -11.899 10.874 12.546 1.00 95.31 192 ARG A O 1
ATOM 1473 N N . VAL A 1 193 ? -13.058 12.242 13.923 1.00 96.50 193 VAL A N 1
ATOM 1474 C CA . VAL A 1 193 ? -13.730 11.192 14.703 1.00 96.50 193 VAL A CA 1
ATOM 1475 C C . VAL A 1 193 ? -14.698 10.424 13.808 1.00 96.50 193 VAL A C 1
ATOM 1477 O O . VAL A 1 193 ? -14.577 9.209 13.718 1.00 96.50 193 VAL A O 1
ATOM 1480 N N . GLN A 1 194 ? -15.566 11.123 13.070 1.00 95.88 194 GLN A N 1
ATOM 1481 C CA . GLN A 1 194 ? -16.512 10.504 12.135 1.00 95.88 194 GLN A CA 1
ATOM 1482 C C . GLN A 1 194 ? -15.801 9.663 11.069 1.00 95.88 194 GLN A C 1
ATOM 1484 O O . GLN A 1 194 ? -16.236 8.560 10.753 1.00 95.88 194 GLN A O 1
ATOM 1489 N N . ARG A 1 195 ? -14.677 10.151 10.528 1.00 96.12 195 ARG A N 1
ATOM 1490 C CA . ARG A 1 195 ? -13.866 9.369 9.586 1.00 96.12 195 ARG A CA 1
ATOM 1491 C C . ARG A 1 195 ? -13.303 8.102 10.231 1.00 96.12 195 ARG A C 1
ATOM 1493 O O . ARG A 1 195 ? -13.449 7.036 9.656 1.00 96.12 195 ARG A O 1
ATOM 1500 N N . ALA A 1 196 ? -12.701 8.210 11.415 1.00 97.00 196 ALA A N 1
ATOM 1501 C CA . ALA A 1 196 ? -12.144 7.052 12.111 1.00 97.00 196 ALA A CA 1
ATOM 1502 C C . ALA A 1 196 ? -13.226 6.032 12.514 1.00 97.00 196 ALA A C 1
ATOM 1504 O O . ALA A 1 196 ? -12.960 4.838 12.506 1.00 97.00 196 ALA A O 1
ATOM 1505 N N . GLN A 1 197 ? -14.445 6.489 12.820 1.00 98.00 197 GLN A N 1
ATOM 1506 C CA . GLN A 1 197 ? -15.599 5.618 13.066 1.00 98.00 197 GLN A CA 1
ATOM 1507 C C . GLN A 1 197 ? -16.003 4.833 11.816 1.00 98.00 197 GLN A C 1
ATOM 1509 O O . GLN A 1 197 ? -16.211 3.632 11.917 1.00 98.00 197 GLN A O 1
ATOM 1514 N N . ARG A 1 198 ? -16.047 5.477 10.641 1.00 97.81 198 ARG A N 1
ATOM 1515 C CA . ARG A 1 198 ? -16.286 4.772 9.367 1.00 97.81 198 ARG A CA 1
ATOM 1516 C C . ARG A 1 198 ? -15.180 3.775 9.049 1.00 97.81 198 ARG A C 1
ATOM 1518 O O . ARG A 1 198 ? -15.461 2.689 8.563 1.00 97.81 198 ARG A O 1
ATOM 1525 N N . ASP A 1 199 ? -13.930 4.140 9.331 1.00 98.12 199 ASP A N 1
ATOM 1526 C CA . ASP A 1 199 ? -12.806 3.225 9.141 1.00 98.12 199 ASP A CA 1
ATOM 1527 C C . ASP A 1 199 ? -12.936 2.004 10.077 1.00 98.12 199 ASP A C 1
ATOM 1529 O O . ASP A 1 199 ? -12.674 0.886 9.650 1.00 98.12 199 ASP A O 1
ATOM 1533 N N . LEU A 1 200 ? -13.386 2.193 11.326 1.00 98.25 200 LEU A N 1
ATOM 1534 C CA . LEU A 1 200 ? -13.645 1.096 12.268 1.00 98.25 200 LEU A CA 1
ATOM 1535 C C . LEU A 1 200 ? -14.806 0.205 11.809 1.00 98.25 200 LEU A C 1
ATOM 1537 O O . LEU A 1 200 ? -14.679 -1.011 11.851 1.00 98.25 200 LEU A O 1
ATOM 1541 N N . GLU A 1 201 ? -15.910 0.796 11.351 1.00 98.38 201 GLU A N 1
ATOM 1542 C CA . GLU A 1 201 ? -17.055 0.062 10.796 1.00 98.38 201 GLU A CA 1
ATOM 1543 C C . GLU A 1 201 ? -16.634 -0.812 9.607 1.00 98.38 201 GLU A C 1
ATOM 1545 O O . GLU A 1 201 ? -16.993 -1.983 9.551 1.00 98.38 201 GLU A O 1
ATOM 1550 N N . ALA A 1 202 ? -15.793 -0.282 8.712 1.00 98.12 202 ALA A N 1
ATOM 1551 C CA . ALA A 1 202 ? -15.239 -1.046 7.598 1.00 98.12 202 ALA A CA 1
ATOM 1552 C C . ALA A 1 202 ? -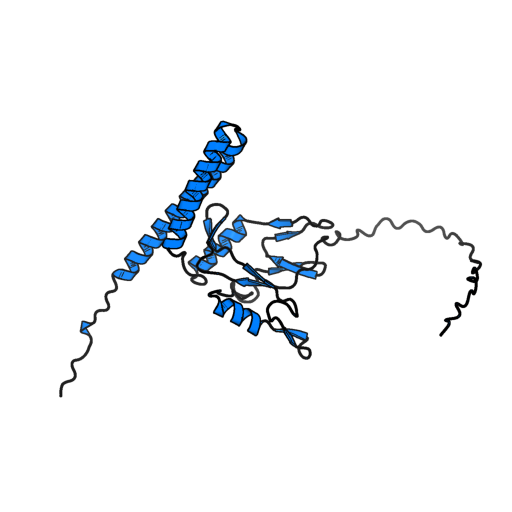14.376 -2.233 8.055 1.00 98.12 202 ALA A C 1
ATOM 1554 O O . ALA A 1 202 ? -14.415 -3.286 7.426 1.00 98.12 202 ALA A O 1
ATOM 1555 N N . VAL A 1 203 ? -13.601 -2.080 9.137 1.00 98.38 203 VAL A N 1
ATOM 1556 C CA . VAL A 1 203 ? -12.804 -3.182 9.702 1.00 98.38 203 VAL A CA 1
ATOM 1557 C C . VAL A 1 203 ? -13.697 -4.254 10.308 1.00 98.38 203 VAL A C 1
ATOM 1559 O O . VAL A 1 203 ? -13.478 -5.424 10.032 1.00 98.38 203 VAL A O 1
ATOM 1562 N N . LEU A 1 204 ? -14.715 -3.868 11.080 1.00 98.38 204 LEU A N 1
ATOM 1563 C CA . LEU A 1 204 ? -15.640 -4.822 11.696 1.00 98.38 204 LEU A CA 1
ATOM 1564 C C . LEU A 1 204 ? -16.438 -5.606 10.646 1.00 98.38 204 LEU A C 1
ATOM 1566 O O . LEU A 1 204 ? -16.554 -6.819 10.765 1.00 98.38 204 LEU A O 1
ATOM 1570 N N . ALA A 1 205 ? -16.918 -4.932 9.598 1.00 98.00 205 ALA A N 1
ATOM 1571 C CA . ALA A 1 205 ? -17.615 -5.587 8.492 1.00 98.00 205 ALA A CA 1
ATOM 1572 C C . ALA A 1 205 ? -16.704 -6.552 7.712 1.00 98.00 205 ALA A C 1
ATOM 1574 O O . ALA A 1 205 ? -17.154 -7.588 7.231 1.00 98.00 205 ALA A O 1
ATOM 1575 N N . GLU A 1 206 ? -15.415 -6.225 7.573 1.00 97.94 206 GLU A N 1
ATOM 1576 C CA . GLU A 1 206 ? -14.453 -7.135 6.949 1.00 97.94 206 GLU A CA 1
ATOM 1577 C C . GLU A 1 206 ? -14.128 -8.336 7.847 1.00 97.94 206 GLU A C 1
ATOM 1579 O O . GLU A 1 206 ? -13.916 -9.425 7.319 1.00 97.94 206 GLU A O 1
ATOM 1584 N N . THR A 1 207 ? -14.103 -8.158 9.174 1.00 98.06 207 THR A N 1
ATOM 1585 C CA . THR A 1 207 ? -13.945 -9.267 10.128 1.00 98.06 207 THR A CA 1
ATOM 1586 C C . THR A 1 207 ? -15.080 -10.270 9.975 1.00 98.06 207 THR A C 1
ATOM 1588 O O . THR A 1 207 ? -14.794 -11.436 9.737 1.00 98.06 207 THR A O 1
ATOM 1591 N N . GLU A 1 208 ? -16.332 -9.806 10.011 1.00 97.69 208 GLU A N 1
ATOM 1592 C CA . GLU A 1 208 ? -17.525 -10.649 9.825 1.00 97.69 208 GLU A CA 1
ATOM 1593 C C . GLU A 1 208 ? -17.459 -11.404 8.488 1.00 97.69 208 GLU A C 1
ATOM 1595 O O . GLU A 1 208 ? -17.554 -12.626 8.454 1.00 97.69 208 GLU A O 1
ATOM 1600 N N . ARG A 1 209 ? -17.131 -10.704 7.391 1.00 96.25 209 ARG A N 1
ATOM 1601 C CA . ARG A 1 209 ? -16.941 -11.341 6.078 1.00 96.25 209 ARG A CA 1
ATOM 1602 C C . ARG A 1 209 ? -15.866 -12.438 6.084 1.00 96.25 209 ARG A C 1
ATOM 1604 O O . ARG A 1 209 ? -15.973 -13.377 5.302 1.00 96.25 209 ARG A O 1
ATOM 1611 N N . CYS A 1 210 ? -14.782 -12.279 6.842 1.00 95.56 210 CYS A N 1
ATOM 1612 C CA . CYS A 1 210 ? -13.721 -13.287 6.898 1.00 95.56 210 CYS A CA 1
ATOM 1613 C C . CYS A 1 210 ? -14.115 -14.479 7.777 1.00 95.56 210 CYS A C 1
ATOM 1615 O O . CYS A 1 210 ? -13.769 -15.600 7.429 1.00 95.56 210 CYS A O 1
ATOM 1617 N N . GLU A 1 211 ? -14.847 -14.245 8.868 1.00 96.12 211 GLU A N 1
ATOM 1618 C CA . GLU A 1 211 ? -15.391 -15.307 9.724 1.00 96.12 211 GLU A CA 1
ATOM 1619 C C . GLU A 1 211 ? -16.372 -16.193 8.941 1.00 96.12 211 GLU A C 1
ATOM 1621 O O . GLU A 1 211 ? -16.227 -17.413 8.966 1.00 96.12 211 GLU A O 1
ATOM 1626 N N . ASP A 1 212 ? -17.266 -15.593 8.145 1.00 94.56 212 ASP A N 1
ATOM 1627 C CA . ASP A 1 212 ? -18.209 -16.328 7.286 1.00 94.56 212 ASP A CA 1
ATOM 1628 C C . ASP A 1 212 ? -17.498 -17.264 6.284 1.00 94.56 212 ASP A C 1
ATOM 1630 O O . ASP A 1 212 ? -17.985 -18.350 5.979 1.00 94.56 212 ASP A O 1
ATOM 1634 N N . LEU A 1 213 ? -16.333 -16.857 5.762 1.00 91.44 213 LEU A N 1
ATOM 1635 C CA . LEU A 1 213 ? -15.559 -17.665 4.810 1.00 91.44 213 LEU A CA 1
ATOM 1636 C C . LEU A 1 213 ? -14.857 -18.856 5.478 1.00 91.44 213 LEU A C 1
ATOM 1638 O O . LEU A 1 213 ? -14.736 -19.909 4.855 1.00 91.44 213 LEU A O 1
ATOM 1642 N N . ASP A 1 214 ? -14.403 -18.698 6.724 1.00 88.81 214 ASP A N 1
ATOM 1643 C CA . ASP A 1 214 ? -13.743 -19.773 7.474 1.00 88.81 214 ASP A CA 1
ATOM 1644 C C . ASP A 1 214 ? -14.749 -20.871 7.891 1.00 88.81 214 ASP A C 1
ATOM 1646 O O . ASP A 1 214 ? -14.371 -22.039 8.015 1.00 88.81 214 ASP A O 1
ATOM 1650 N N . GLU A 1 215 ? -16.033 -20.530 8.078 1.00 90.12 215 GLU A N 1
ATOM 1651 C CA . GLU A 1 215 ? -17.099 -21.500 8.377 1.00 90.12 215 GLU A CA 1
ATOM 1652 C C . GLU A 1 215 ? -17.425 -22.403 7.174 1.00 90.12 215 GLU A C 1
ATOM 1654 O O . GLU A 1 215 ? -17.591 -23.612 7.347 1.00 90.12 215 GLU A O 1
ATOM 1659 N N . GLU A 1 216 ? -17.443 -21.857 5.951 1.00 86.81 216 GLU A N 1
ATOM 1660 C CA . GLU A 1 216 ? -17.730 -22.627 4.727 1.00 86.81 216 GLU A CA 1
ATOM 1661 C C . GLU A 1 216 ? -16.644 -23.675 4.409 1.00 86.81 216 GLU A C 1
ATOM 1663 O O . GLU A 1 216 ? -16.956 -24.757 3.908 1.00 86.81 216 GLU A O 1
ATOM 1668 N N . GLU A 1 217 ? -15.371 -23.400 4.719 1.00 83.69 217 GLU A N 1
ATOM 1669 C CA . GLU A 1 217 ? -14.268 -24.346 4.475 1.00 83.69 217 GLU A CA 1
ATOM 1670 C C . GLU A 1 217 ? -14.245 -25.521 5.475 1.00 83.69 217 GLU A C 1
ATOM 1672 O O . GLU A 1 217 ? -13.656 -26.567 5.191 1.00 83.69 217 GLU A O 1
ATOM 1677 N N . GLY A 1 218 ? -14.887 -25.380 6.640 1.00 78.50 218 GLY A N 1
ATOM 1678 C CA . GLY A 1 218 ? -14.878 -26.383 7.710 1.00 78.50 218 GLY A CA 1
ATOM 1679 C C . GLY A 1 218 ? -15.833 -27.567 7.513 1.00 78.50 218 GLY A C 1
ATOM 1680 O O . GLY A 1 218 ? -15.677 -28.582 8.195 1.00 78.50 218 GLY A O 1
ATOM 1681 N N . GLU A 1 219 ? -16.808 -27.465 6.605 1.00 80.75 219 GLU A N 1
ATOM 1682 C CA . GLU A 1 219 ? -17.857 -28.483 6.416 1.00 80.75 219 GLU A CA 1
ATOM 1683 C C . GLU A 1 219 ? -17.522 -29.549 5.357 1.00 80.75 219 GLU A C 1
ATOM 1685 O O . GLU A 1 219 ? -18.155 -30.608 5.335 1.00 80.75 219 GLU A O 1
ATOM 1690 N N . GLU A 1 220 ? -16.498 -29.342 4.520 1.00 78.81 220 GLU A N 1
ATOM 1691 C CA . GLU A 1 220 ? -15.946 -30.403 3.665 1.00 78.81 220 GLU A CA 1
ATOM 1692 C C . GLU A 1 220 ? -15.039 -31.331 4.493 1.00 78.81 220 GLU A C 1
ATOM 1694 O O . GLU A 1 220 ? -13.829 -31.423 4.282 1.00 78.81 220 GLU A O 1
ATOM 1699 N N . GLU A 1 221 ? -15.623 -32.050 5.457 1.00 75.31 221 GLU A N 1
ATOM 1700 C CA . GLU A 1 221 ? -14.949 -33.195 6.064 1.00 75.31 221 GLU A CA 1
ATOM 1701 C C . GLU A 1 221 ? -14.729 -34.221 4.935 1.00 75.31 221 GLU A C 1
ATOM 1703 O O . GLU A 1 221 ? -15.706 -34.701 4.347 1.00 75.31 221 GLU A O 1
ATOM 1708 N N . PRO A 1 222 ? -13.478 -34.526 4.535 1.00 73.06 222 PRO A N 1
ATOM 1709 C CA . PRO A 1 222 ? -13.253 -35.459 3.447 1.00 73.06 222 PRO A CA 1
ATOM 1710 C C . PRO A 1 222 ? -13.869 -36.793 3.852 1.00 73.06 222 PRO A C 1
ATOM 1712 O O . PRO A 1 222 ? -13.543 -37.330 4.908 1.00 73.06 222 PRO A O 1
ATOM 1715 N N . ASP A 1 223 ? -14.756 -37.316 3.009 1.00 71.88 223 ASP A N 1
ATOM 1716 C CA . ASP A 1 223 ? -15.399 -38.616 3.175 1.00 71.88 223 ASP A CA 1
ATOM 1717 C C . ASP A 1 223 ? -14.307 -39.707 3.103 1.00 71.88 223 ASP A C 1
ATOM 1719 O O . ASP A 1 223 ? -13.986 -40.273 2.052 1.00 71.88 223 ASP A O 1
ATOM 1723 N N . LEU A 1 224 ? -13.617 -39.925 4.230 1.00 72.81 224 LEU A N 1
ATOM 1724 C CA . LEU A 1 224 ? -12.462 -40.819 4.367 1.00 72.81 224 LEU A CA 1
ATOM 1725 C C . LEU A 1 224 ? -12.864 -42.302 4.284 1.00 72.81 224 LEU A C 1
ATOM 1727 O O . LEU A 1 224 ? -11.996 -43.180 4.318 1.00 72.81 224 LEU A O 1
ATOM 1731 N N . ASP A 1 225 ? -14.152 -42.598 4.097 1.00 71.19 225 ASP A N 1
ATOM 1732 C CA . ASP A 1 225 ? -14.698 -43.951 3.966 1.00 71.19 225 ASP A CA 1
ATOM 1733 C C . ASP A 1 225 ? -14.349 -44.639 2.630 1.00 71.19 225 ASP A C 1
ATOM 1735 O O . ASP A 1 225 ? -14.659 -45.813 2.412 1.00 71.19 225 ASP A O 1
ATOM 1739 N N . GLY A 1 226 ? -13.613 -43.958 1.747 1.00 68.88 226 GLY A N 1
ATOM 1740 C CA . GLY A 1 226 ? -13.162 -44.494 0.465 1.00 68.88 226 GLY A CA 1
ATOM 1741 C C . GLY A 1 226 ? -11.854 -45.295 0.464 1.00 68.88 226 GLY A C 1
ATOM 1742 O O . GLY A 1 226 ? -11.446 -45.712 -0.618 1.00 68.88 226 GLY A O 1
ATOM 1743 N N . VAL A 1 227 ? -11.155 -45.520 1.589 1.00 71.06 227 VAL A N 1
ATOM 1744 C CA . VAL A 1 227 ? -9.907 -46.320 1.569 1.00 71.06 227 VAL A CA 1
ATOM 1745 C C . VAL A 1 227 ? -10.245 -47.810 1.392 1.00 71.06 227 VAL A C 1
ATOM 1747 O O . VAL A 1 227 ? -10.737 -48.437 2.337 1.00 71.06 227 VAL A O 1
ATOM 1750 N N . PRO A 1 228 ? -9.959 -48.440 0.232 1.00 67.62 228 PRO A N 1
ATOM 1751 C CA . PRO A 1 228 ? -10.191 -49.865 0.067 1.00 67.62 228 PRO A CA 1
ATOM 1752 C C . PRO A 1 228 ? -9.256 -50.621 1.013 1.00 67.62 228 PRO A C 1
ATOM 1754 O O . PRO A 1 228 ? -8.033 -50.594 0.859 1.00 67.62 228 PRO A O 1
ATOM 1757 N N . ARG A 1 229 ? -9.823 -51.311 2.009 1.00 65.00 229 ARG A N 1
ATOM 1758 C CA . ARG A 1 229 ? -9.075 -52.259 2.842 1.00 65.00 229 ARG A CA 1
ATOM 1759 C C . ARG A 1 229 ? -8.597 -53.403 1.949 1.00 65.00 229 ARG A C 1
ATOM 1761 O O . ARG A 1 229 ? -9.348 -54.334 1.667 1.00 65.00 229 ARG A O 1
ATOM 1768 N N . GLY A 1 230 ? -7.356 -53.300 1.479 1.00 73.69 230 GLY A N 1
ATOM 1769 C CA . GLY A 1 230 ? -6.679 -54.353 0.735 1.00 73.69 230 GLY A CA 1
ATOM 1770 C C . GLY A 1 230 ? -6.704 -55.657 1.528 1.00 73.69 230 GLY A C 1
ATOM 1771 O O . GLY A 1 230 ? -6.267 -55.710 2.677 1.00 73.69 230 GLY A O 1
ATOM 1772 N N . THR A 1 231 ? -7.277 -56.687 0.917 1.00 66.62 231 THR A N 1
ATOM 1773 C CA . THR A 1 231 ? -7.331 -58.054 1.434 1.00 66.62 231 THR A CA 1
ATOM 1774 C C . THR A 1 231 ? -5.941 -58.678 1.283 1.00 66.62 231 THR A C 1
ATOM 1776 O O . THR A 1 231 ? -5.373 -58.624 0.192 1.00 66.62 231 THR A O 1
ATOM 1779 N N . VAL A 1 232 ? -5.389 -59.207 2.380 1.00 74.62 232 VAL A N 1
ATOM 1780 C CA . VAL A 1 232 ? -4.152 -60.013 2.401 1.00 74.62 232 VAL A CA 1
ATOM 1781 C C . VAL A 1 232 ? -4.479 -61.454 2.038 1.00 74.62 232 VAL A C 1
ATOM 1783 O O . VAL A 1 232 ? -5.515 -61.944 2.541 1.00 74.62 232 VAL A O 1
#

Sequence (232 aa):
MATRVDDTPPKQRRSRGGADAEEATPELGGVAGPPAPKVTPEPPYLFVYHPERWGVIEGLVVPILSKLVAKKGVNGVDWDERSKKVLMETAVAQAQAKGGTVIPWAVDGRGRSYIKRVKGGGWVSRWETLYPGSSQRTVDSVGYATWLRSLIDRGVLPNPPLYVLAELAEQLQARIGELAKKGAMNGAYEVRVQRAQRDLEAVLAETERCEDLDEEEGEEEPDLDGVPRGTV

Solvent-accessible surface area (backbone atoms only — not comparable to full-atom values): 14070 Å² total; per-residue (Å²): 137,86,83,82,80,84,88,73,81,83,80,81,78,80,86,82,72,82,79,80,80,73,90,72,77,81,82,86,75,76,82,73,69,81,52,57,41,57,55,82,60,36,59,54,63,38,43,29,41,41,84,89,36,67,47,68,43,90,58,37,72,34,72,56,64,44,77,51,59,61,38,76,81,40,74,64,16,41,68,41,81,86,81,73,41,79,40,50,64,59,30,50,51,55,40,40,77,69,63,26,49,73,47,60,61,50,73,79,36,93,94,36,49,60,58,41,78,44,74,88,51,34,43,43,51,63,48,53,46,75,40,62,65,32,66,59,71,49,69,44,58,61,66,46,38,52,50,51,42,54,31,35,81,68,66,77,35,78,78,80,50,66,72,58,44,53,52,51,41,54,53,37,52,53,50,35,55,55,35,50,65,54,24,80,79,38,74,82,31,50,66,54,32,55,49,40,50,46,40,36,51,30,39,54,56,49,45,53,58,49,54,59,54,58,57,65,66,66,70,72,66,75,78,72,85,73,70,79,79,79,83,129

Foldseek 3Di:
DDDDDDPDDDDDDDDDDDPPDDPDDPPPDDPDPFAFFPADAFADWWWKFALLAWFDFPLAIFGDTDTHGQDDPPQPWHADPVVRDIDCPNNCVVCVVVRIDTQDQQNVHDPHGQWDFGDVHHIDGPQWDTDGPYNDIDGPRVVVSVVRVVCCVVVVDDQRDLVSLVVNLVVLVVVLVVLVVVCVVPVVSVVVSVVSVSRNVSSVVSSVVVVVVVVVVVPCPPPPVPDPPDDD